Protein AF-A0AAD7RAA6-F1 (afdb_monomer)

InterPro domains:
  IPR007111 NACHT nucleoside triphosphatase [PF05729] (76-201)
  IPR007111 NACHT nucleoside triphosphatase [PS50837] (75-201)
  IPR027417 P-loop containing nucleoside triphosphate hydrolase [G3DSA:3.40.50.300] (1-201)
  IPR029495 NACHT-associated domain [PF14484] (2-64)
  IPR029495 NACHT-associated domain [SM01288] (1-65)
  IPR051261 NOD-like receptor [PTHR24106] (2-198)

Foldseek 3Di:
DLQFDFDDDDPPGDGDGLVVPDDWDFDFDDDPDDDDDVPPVVVVVVVVVVPDDPTDTDTLLCQQPDDVPDPDGAQEAEDDDDPPSCLVSSVSVNVVCCVVVNGPVLFPEEQEDELVVLVVDPFFWAFLVRVSCVRPVVCVVCPPPPLLVGQYEYEYEPPVSHPQPLPLPPQDQDQDRHDIDRPSNVVSNVSVCRPNHFPDPDPDPVPPDPGRGYGYYYRD

Solvent-accessible surface area (backbone atoms only — not comparable to full-atom values): 13735 Å² total; per-residue (Å²): 132,74,57,57,52,83,69,68,98,55,102,78,57,72,75,46,50,46,85,82,72,64,72,86,69,90,37,64,89,74,79,91,84,77,84,84,64,96,86,63,48,77,68,51,53,63,60,52,60,79,73,56,74,81,84,61,80,42,53,79,81,45,73,54,54,55,55,96,94,48,95,52,86,53,46,70,43,75,51,76,66,66,89,87,76,44,69,70,58,50,52,48,48,47,52,44,33,37,78,69,71,73,35,66,78,83,48,76,45,79,46,74,47,45,23,72,60,57,62,69,57,65,99,58,67,35,18,58,63,56,49,45,38,72,78,38,62,88,48,75,72,54,80,82,50,66,70,72,81,39,25,35,34,41,35,37,36,42,57,81,60,48,78,63,83,58,51,71,85,79,47,68,91,44,59,55,45,77,52,69,35,46,64,48,42,50,53,38,20,50,75,71,40,43,33,58,56,69,76,66,95,79,60,56,80,95,64,61,63,77,87,48,48,60,30,36,35,41,36,65

Organism: NCBI:txid143900

Nearest PDB structures (foldseek):
  8swf-assembly1_F  TM=8.193E-01  e=1.736E-09  Homo sapiens
  9gu4-assembly1_A  TM=7.932E-01  e=4.711E-09  Homo sapiens
  8ej4-assembly1_C  TM=7.419E-01  e=3.037E-08  Homo sapiens
  5irm-assembly1_C  TM=7.210E-01  e=1.278E-08  Oryctolagus cuniculus
  7wge-assembly1_A  TM=7.786E-01  e=1.646E-06  Homo sapiens

Structure (mmCIF, N/CA/C/O backbone):
data_AF-A0AAD7RAA6-F1
#
_entry.id   AF-A0AAD7RAA6-F1
#
loop_
_atom_site.group_PDB
_atom_site.id
_atom_site.type_symbol
_atom_site.label_atom_id
_atom_site.label_alt_id
_atom_site.label_comp_id
_atom_site.label_asym_id
_atom_site.label_entity_id
_atom_site.label_seq_id
_atom_site.pdbx_PDB_ins_code
_atom_site.Cartn_x
_atom_site.Cartn_y
_atom_site.Cartn_z
_atom_site.occupancy
_atom_site.B_iso_or_equiv
_atom_site.auth_seq_id
_atom_site.auth_comp_id
_atom_site.auth_asym_id
_atom_site.auth_atom_id
_atom_site.pdbx_PDB_model_num
ATOM 1 N N . MET A 1 1 ? -3.671 -16.490 4.246 1.00 46.72 1 MET A N 1
ATOM 2 C CA . MET A 1 1 ? -4.273 -15.149 4.414 1.00 46.72 1 MET A CA 1
ATOM 3 C C . MET A 1 1 ? -4.493 -14.917 5.910 1.00 46.72 1 MET A C 1
ATOM 5 O O . MET A 1 1 ? -5.460 -15.434 6.446 1.00 46.72 1 MET A O 1
ATOM 9 N N . PHE A 1 2 ? -3.497 -14.314 6.573 1.00 51.12 2 PHE A N 1
ATOM 10 C CA . PHE A 1 2 ? -3.399 -13.710 7.928 1.00 51.12 2 PHE A CA 1
ATOM 11 C C . PHE A 1 2 ? -4.277 -14.157 9.128 1.00 51.12 2 PHE A C 1
ATOM 13 O O . PHE A 1 2 ? -4.339 -13.433 10.117 1.00 51.12 2 PHE A O 1
ATOM 20 N N . LYS A 1 3 ? -4.953 -15.312 9.109 1.00 43.47 3 LYS A N 1
ATOM 21 C CA . LYS A 1 3 ? -5.788 -15.758 10.243 1.00 43.47 3 LYS A CA 1
ATOM 22 C C . LYS A 1 3 ? -4.977 -16.119 11.492 1.00 43.47 3 LYS A C 1
ATOM 24 O O . LYS A 1 3 ? -5.471 -15.903 12.599 1.00 43.47 3 LYS A O 1
ATOM 29 N N . ASP A 1 4 ? -3.745 -16.583 11.302 1.00 45.47 4 ASP A N 1
ATOM 30 C CA . ASP A 1 4 ? -2.920 -17.163 12.357 1.00 45.47 4 ASP A CA 1
ATOM 31 C C . ASP A 1 4 ? -1.525 -16.526 12.400 1.00 45.47 4 ASP A C 1
ATOM 33 O O . ASP A 1 4 ? -0.906 -16.305 11.355 1.00 45.47 4 ASP A O 1
ATOM 37 N N . ILE A 1 5 ? -1.025 -16.264 13.612 1.00 44.72 5 ILE A N 1
ATOM 38 C CA . ILE A 1 5 ? 0.384 -15.943 13.876 1.00 44.72 5 ILE A CA 1
ATOM 39 C C . ILE A 1 5 ? 1.058 -17.205 14.421 1.00 44.72 5 ILE A C 1
ATOM 41 O O . ILE A 1 5 ? 0.539 -17.839 15.339 1.00 44.72 5 ILE A O 1
ATOM 45 N N . PHE A 1 6 ? 2.220 -17.557 13.865 1.00 41.44 6 PHE A N 1
ATOM 46 C CA . PHE A 1 6 ? 3.053 -18.643 14.378 1.00 41.44 6 PHE A CA 1
ATOM 47 C C . PHE A 1 6 ? 4.118 -18.082 15.318 1.00 41.44 6 PHE A C 1
ATOM 49 O O . PHE A 1 6 ? 5.014 -17.354 14.895 1.00 41.44 6 PHE A O 1
ATOM 56 N N . GLU A 1 7 ? 4.027 -18.445 16.592 1.00 33.03 7 GLU A N 1
ATOM 57 C CA . GLU A 1 7 ? 5.058 -18.157 17.583 1.00 33.03 7 GLU A CA 1
ATOM 58 C C . GLU A 1 7 ? 6.050 -19.333 17.645 1.00 33.03 7 GLU A C 1
ATOM 60 O O . GLU A 1 7 ? 5.689 -20.444 18.034 1.00 33.03 7 GLU A O 1
ATOM 65 N N . GLY A 1 8 ? 7.305 -19.094 17.246 1.00 32.44 8 GLY A N 1
ATOM 66 C CA . GLY A 1 8 ? 8.432 -20.009 17.470 1.00 32.44 8 GLY A CA 1
ATOM 67 C C . GLY A 1 8 ? 8.731 -21.025 16.356 1.00 32.44 8 GLY A C 1
ATOM 68 O O . GLY A 1 8 ? 7.862 -21.708 15.818 1.00 32.44 8 GLY A O 1
ATOM 69 N N . ALA A 1 9 ? 10.022 -21.166 16.039 1.00 39.50 9 ALA A N 1
ATOM 70 C CA . ALA A 1 9 ? 10.556 -22.127 15.079 1.00 39.50 9 ALA A CA 1
ATOM 71 C C . ALA A 1 9 ? 10.672 -23.543 15.675 1.00 39.50 9 ALA A C 1
ATOM 73 O O . ALA A 1 9 ? 11.772 -24.066 15.798 1.00 39.50 9 ALA A O 1
ATOM 74 N N . VAL A 1 10 ? 9.563 -24.191 16.043 1.00 37.84 10 VAL A N 1
ATOM 75 C CA . VAL A 1 10 ? 9.539 -25.647 16.277 1.00 37.84 10 VAL A CA 1
ATOM 76 C C . VAL A 1 10 ? 8.183 -26.202 15.851 1.00 37.84 10 VAL A C 1
ATOM 78 O O . VAL A 1 10 ? 7.136 -25.631 16.136 1.00 37.84 10 VAL A O 1
ATOM 81 N N . LYS A 1 11 ? 8.226 -27.330 15.140 1.00 43.75 11 LYS A N 1
ATOM 82 C CA . LYS A 1 11 ? 7.109 -28.110 14.592 1.00 43.75 11 LYS A CA 1
ATOM 83 C C . LYS A 1 11 ? 6.085 -28.529 15.671 1.00 43.75 11 LYS A C 1
ATOM 85 O O . LYS A 1 11 ? 6.100 -29.680 16.078 1.00 43.75 11 LYS A O 1
ATOM 90 N N . SER A 1 12 ? 5.249 -27.606 16.158 1.00 43.31 12 SER A N 1
ATOM 91 C CA . SER A 1 12 ? 3.956 -27.813 16.850 1.00 43.31 12 SER A CA 1
ATOM 92 C C . SER A 1 12 ? 3.467 -26.484 17.472 1.00 43.31 12 SER A C 1
ATOM 94 O O . SER A 1 12 ? 3.290 -26.380 18.685 1.00 43.31 12 SER A O 1
ATOM 96 N N . GLY A 1 13 ? 3.289 -25.436 16.663 1.00 40.41 13 GLY A N 1
ATOM 97 C CA . GLY A 1 13 ? 2.787 -24.136 17.129 1.00 40.41 13 GLY A CA 1
ATOM 98 C C . GLY A 1 13 ? 1.257 -24.095 17.180 1.00 40.41 13 GLY A C 1
ATOM 99 O O . GLY A 1 13 ? 0.595 -24.387 16.187 1.00 40.41 13 GLY A O 1
ATOM 100 N N . LYS A 1 14 ? 0.684 -23.733 18.331 1.00 40.09 14 LYS A N 1
ATOM 101 C CA . LYS A 1 14 ? -0.751 -23.455 18.501 1.00 40.09 14 LYS A CA 1
ATOM 102 C C . LYS A 1 14 ? -1.118 -22.232 17.644 1.00 40.09 14 LYS A C 1
ATOM 104 O O . LYS A 1 14 ? -0.630 -21.147 17.935 1.00 40.09 14 LYS A O 1
ATOM 109 N N . CYS A 1 15 ? -1.961 -22.383 16.615 1.00 49.12 15 CYS A N 1
ATOM 110 C CA . CYS A 1 15 ? -2.530 -21.230 15.903 1.00 49.12 15 CYS A CA 1
ATOM 111 C C . CYS A 1 15 ? -3.375 -20.413 16.882 1.00 49.12 15 CYS A C 1
ATOM 113 O O . CYS A 1 15 ? -4.421 -20.876 17.345 1.00 49.12 15 CYS A O 1
ATOM 115 N N . ILE A 1 16 ? -2.915 -19.212 17.216 1.00 59.06 16 ILE A N 1
ATOM 116 C CA . ILE A 1 16 ? -3.696 -18.246 17.980 1.00 59.06 16 ILE A CA 1
ATOM 117 C C . ILE A 1 16 ? -4.256 -17.236 16.983 1.00 59.06 16 ILE A C 1
ATOM 119 O O . ILE A 1 16 ? -3.515 -16.635 16.204 1.00 59.06 16 ILE A O 1
ATOM 123 N N . ALA A 1 17 ? -5.578 -17.064 16.999 1.00 72.06 17 ALA A N 1
ATOM 124 C CA . ALA A 1 17 ? -6.247 -16.132 16.106 1.00 72.06 17 ALA A CA 1
ATOM 125 C C . ALA A 1 17 ? -5.773 -14.705 16.407 1.00 72.06 17 ALA A C 1
ATOM 127 O O . ALA A 1 17 ? -5.863 -14.264 17.555 1.00 72.06 17 ALA A O 1
ATOM 128 N N . LEU A 1 18 ? -5.355 -13.953 15.385 1.00 73.06 18 LEU A N 1
ATOM 129 C CA . LEU A 1 18 ? -4.864 -12.573 15.541 1.00 73.06 18 LEU A CA 1
ATOM 130 C C . LEU A 1 18 ? -5.833 -11.696 16.357 1.00 73.06 18 LEU A C 1
ATOM 132 O O . LEU A 1 18 ? -5.421 -10.944 17.233 1.00 73.06 18 LEU A O 1
ATOM 136 N N . ASN A 1 19 ? -7.141 -11.859 16.140 1.00 70.62 19 ASN A N 1
ATOM 137 C CA . ASN A 1 19 ? -8.182 -11.129 16.874 1.00 70.62 19 ASN A CA 1
ATOM 138 C C . ASN A 1 19 ? -8.188 -11.378 18.391 1.00 70.62 19 ASN A C 1
ATOM 140 O O . ASN A 1 19 ? -8.735 -10.560 19.119 1.00 70.62 19 ASN A O 1
ATOM 144 N N . SER A 1 20 ? -7.637 -12.499 18.860 1.00 65.31 20 SER A N 1
ATOM 145 C CA . SER A 1 20 ? -7.602 -12.849 20.286 1.00 65.31 20 SER A CA 1
ATOM 146 C C . SER A 1 20 ? -6.394 -12.278 21.033 1.00 65.31 20 SER A C 1
ATOM 148 O O . SER A 1 20 ? -6.413 -12.252 22.258 1.00 65.31 20 SER A O 1
ATOM 150 N N . ILE A 1 21 ? -5.373 -11.808 20.308 1.00 75.81 21 ILE A N 1
ATOM 151 C CA . ILE A 1 21 ? -4.116 -11.285 20.875 1.00 75.81 21 ILE A CA 1
ATOM 152 C C . ILE A 1 21 ? -3.797 -9.855 20.433 1.00 75.81 21 ILE A C 1
ATOM 154 O O . ILE A 1 21 ? -2.849 -9.257 20.933 1.00 75.81 21 ILE A O 1
ATOM 158 N N . TYR A 1 22 ? -4.561 -9.300 19.490 1.00 74.75 22 TYR A N 1
ATOM 159 C CA . TYR A 1 22 ? -4.348 -7.945 19.007 1.00 74.75 22 TYR A CA 1
ATOM 160 C C . TYR A 1 22 ? -4.729 -6.913 20.070 1.00 74.75 22 TYR A C 1
ATOM 162 O O . TYR A 1 22 ? -5.901 -6.782 20.430 1.00 74.75 22 TYR A O 1
ATOM 170 N N . THR A 1 23 ? -3.742 -6.131 20.496 1.00 72.25 23 THR A N 1
ATOM 171 C CA . THR A 1 23 ? -3.946 -4.913 21.282 1.00 72.25 23 THR A CA 1
ATOM 172 C C . THR A 1 23 ? -3.967 -3.718 20.338 1.00 72.25 23 THR A C 1
ATOM 174 O O . THR A 1 23 ? -3.096 -3.583 19.479 1.00 72.25 23 THR A O 1
ATOM 177 N N . GLU A 1 24 ? -4.967 -2.851 20.483 1.00 75.06 24 GLU A N 1
ATOM 178 C CA . GLU A 1 24 ? -5.084 -1.650 19.658 1.00 75.06 24 GLU A CA 1
ATOM 179 C C . GLU A 1 24 ? -3.910 -0.698 19.921 1.00 75.06 24 GLU A C 1
ATOM 181 O O . GLU A 1 24 ? -3.648 -0.317 21.063 1.00 75.06 24 GLU A O 1
ATOM 186 N N . LEU A 1 25 ? -3.189 -0.329 18.857 1.00 76.44 25 LEU A N 1
ATOM 187 C CA . LEU A 1 25 ? -2.138 0.678 18.942 1.00 76.44 25 LEU A CA 1
ATOM 188 C C . LEU A 1 25 ? -2.744 2.076 19.049 1.00 76.44 25 LEU A C 1
ATOM 190 O O . LEU A 1 25 ? -3.701 2.409 18.349 1.00 76.44 25 LEU A O 1
ATOM 194 N N . TYR A 1 26 ? -2.130 2.908 19.885 1.00 75.38 26 TYR A N 1
ATOM 195 C CA . TYR A 1 26 ? -2.439 4.328 19.963 1.00 75.38 26 TYR A CA 1
ATOM 196 C C . TYR A 1 26 ? -1.765 5.056 18.795 1.00 75.38 26 TYR A C 1
ATOM 198 O O . TYR A 1 26 ? -0.558 5.297 18.821 1.00 75.38 26 TYR A O 1
ATOM 206 N N . ILE A 1 27 ? -2.534 5.355 17.749 1.00 80.00 27 ILE A N 1
ATOM 207 C CA . ILE A 1 27 ? -2.057 6.067 16.558 1.00 80.00 27 ILE A CA 1
ATOM 208 C C . ILE A 1 27 ? -2.477 7.531 16.679 1.00 80.00 27 ILE A C 1
ATOM 210 O O . ILE A 1 27 ? -3.606 7.824 17.066 1.00 80.00 27 ILE A O 1
ATOM 214 N N . ILE A 1 28 ? -1.577 8.444 16.333 1.00 80.25 28 ILE A N 1
ATOM 215 C CA . ILE A 1 28 ? -1.831 9.887 16.286 1.00 80.25 28 ILE A CA 1
ATOM 216 C C . ILE A 1 28 ? -1.383 10.438 14.934 1.00 80.25 28 ILE A C 1
ATOM 218 O O . ILE A 1 28 ? -0.533 9.843 14.269 1.00 80.25 28 ILE A O 1
ATOM 222 N N . GLU A 1 29 ? -1.953 11.569 14.527 1.00 78.94 29 GLU A N 1
ATOM 223 C CA . GLU A 1 29 ? -1.448 12.330 13.383 1.00 78.94 29 GLU A CA 1
ATOM 224 C C . GLU A 1 29 ? -0.060 12.896 13.720 1.00 78.94 29 GLU A C 1
ATOM 226 O O . GLU A 1 29 ? 0.159 13.421 14.813 1.00 78.94 29 GLU A O 1
ATOM 231 N N . GLY A 1 30 ? 0.891 12.752 12.797 1.00 68.81 30 GLY A N 1
ATOM 232 C CA . GLY A 1 30 ? 2.220 13.351 12.910 1.00 68.81 30 GLY A CA 1
ATOM 233 C C . GLY A 1 30 ? 2.355 14.547 11.975 1.00 68.81 30 GLY A C 1
ATOM 234 O O . GLY A 1 30 ? 1.867 14.495 10.846 1.00 68.81 30 GLY A O 1
ATOM 235 N N . ASP A 1 31 ? 3.050 15.597 12.415 1.00 58.84 31 ASP A N 1
ATOM 236 C CA . ASP A 1 31 ? 3.415 16.710 11.536 1.00 58.84 31 ASP A CA 1
ATOM 237 C C . ASP A 1 31 ? 4.427 16.253 10.473 1.00 58.84 31 ASP A C 1
ATOM 239 O O . ASP A 1 31 ? 5.366 15.501 10.749 1.00 58.84 31 ASP A O 1
ATOM 243 N N . CYS A 1 32 ? 4.234 16.716 9.234 1.00 51.06 32 CYS A N 1
ATOM 244 C CA . CYS A 1 32 ? 5.126 16.416 8.108 1.00 51.06 32 CYS A CA 1
ATOM 245 C C . CYS A 1 32 ? 6.491 17.132 8.197 1.00 51.06 32 CYS A C 1
ATOM 247 O O . CYS A 1 32 ? 7.364 16.870 7.367 1.00 51.06 32 CYS A O 1
ATOM 249 N N . GLU A 1 33 ? 6.691 18.018 9.175 1.00 42.66 33 GLU A N 1
ATOM 250 C CA . GLU A 1 33 ? 7.926 18.779 9.369 1.00 42.66 33 GLU A CA 1
ATOM 251 C C . GLU A 1 33 ? 8.805 18.138 10.449 1.00 42.66 33 GLU A C 1
ATOM 253 O O . GLU A 1 33 ? 8.625 18.361 11.638 1.00 42.66 33 GLU A O 1
ATOM 258 N N . GLU A 1 34 ? 9.729 17.283 10.015 1.00 38.59 34 GLU A N 1
ATOM 259 C CA . GLU A 1 34 ? 11.173 17.399 10.275 1.00 38.59 34 GLU A CA 1
ATOM 260 C C . GLU A 1 34 ? 11.872 16.064 9.998 1.00 38.59 34 GLU A C 1
ATOM 262 O O . GLU A 1 34 ? 11.487 14.971 10.427 1.00 38.59 34 GLU A O 1
ATOM 267 N N . VAL A 1 35 ? 12.907 16.179 9.175 1.00 41.09 35 VAL A N 1
ATOM 268 C CA . VAL A 1 35 ? 13.759 15.099 8.708 1.00 41.09 35 VAL A CA 1
ATOM 269 C C . VAL A 1 35 ? 14.843 14.874 9.758 1.00 41.09 35 VAL A C 1
ATOM 271 O O . VAL A 1 35 ? 15.646 15.763 10.000 1.00 41.09 35 VAL A O 1
ATOM 274 N N . ASN A 1 36 ? 14.886 13.650 10.283 1.00 46.25 36 ASN A N 1
ATOM 275 C CA . ASN A 1 36 ? 16.077 12.959 10.780 1.00 46.25 36 ASN A CA 1
ATOM 276 C C . ASN A 1 36 ? 16.851 13.610 11.947 1.00 46.25 36 ASN A C 1
ATOM 278 O O . ASN A 1 36 ? 17.703 14.461 11.730 1.00 46.25 36 ASN A O 1
ATOM 282 N N . ASN A 1 37 ? 16.644 13.096 13.164 1.00 45.09 37 ASN A N 1
ATOM 283 C CA . ASN A 1 37 ? 17.674 13.058 14.214 1.00 45.09 37 ASN A CA 1
ATOM 284 C C . ASN A 1 37 ? 17.330 11.970 15.246 1.00 45.09 37 ASN A C 1
ATOM 286 O O . ASN A 1 37 ? 16.990 12.245 16.389 1.00 45.09 37 ASN A O 1
ATOM 290 N N . GLU A 1 38 ? 17.402 10.699 14.851 1.00 52.00 38 GLU A N 1
ATOM 291 C CA . GLU A 1 38 ? 16.956 9.548 15.659 1.00 52.00 38 GLU A CA 1
ATOM 292 C C . GLU A 1 38 ? 17.756 9.280 16.956 1.00 52.00 38 GLU A C 1
ATOM 294 O O . GLU A 1 38 ? 17.547 8.252 17.594 1.00 52.00 38 GLU A O 1
ATOM 299 N N . HIS A 1 39 ? 18.666 10.163 17.383 1.00 48.19 39 HIS A N 1
ATOM 300 C CA . HIS A 1 39 ? 19.473 9.960 18.597 1.00 48.19 39 HIS A CA 1
ATOM 301 C C . HIS A 1 39 ? 19.319 11.013 19.706 1.00 48.19 39 HIS A C 1
ATOM 303 O O . HIS A 1 39 ? 19.943 10.869 20.752 1.00 48.19 39 HIS A O 1
ATOM 309 N N . GLU A 1 40 ? 18.424 11.998 19.570 1.00 47.00 40 GLU A N 1
ATOM 310 C CA . GLU A 1 40 ? 18.197 13.012 20.628 1.00 47.00 40 GLU A CA 1
ATOM 311 C C . GLU A 1 40 ? 16.707 13.261 20.960 1.00 47.00 40 GLU A C 1
ATOM 313 O O . GLU A 1 40 ? 16.350 14.152 21.731 1.00 47.00 40 GLU A O 1
ATOM 318 N N . VAL A 1 41 ? 15.801 12.450 20.409 1.00 52.41 41 VAL A N 1
ATOM 319 C CA . VAL A 1 41 ? 14.369 12.796 20.306 1.00 52.41 41 VAL A CA 1
ATOM 320 C C . VAL A 1 41 ? 13.572 12.584 21.596 1.00 52.41 41 VAL A C 1
ATOM 322 O O . VAL A 1 41 ? 12.581 13.278 21.817 1.00 52.41 41 VAL A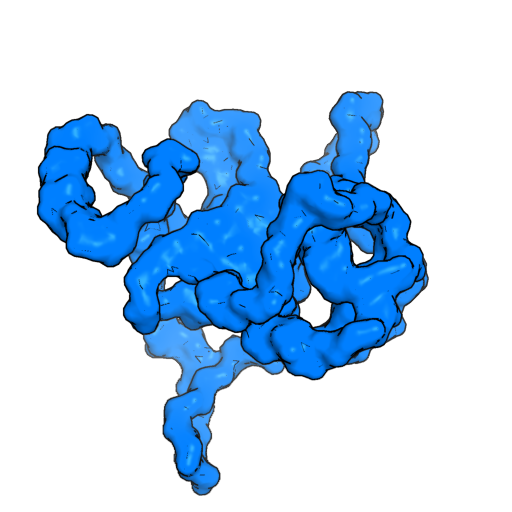 O 1
ATOM 325 N N . TRP A 1 42 ? 14.015 11.722 22.516 1.00 48.38 42 TRP A N 1
ATOM 326 C CA . TRP A 1 42 ? 13.229 11.442 23.729 1.00 48.38 42 TRP A CA 1
ATOM 327 C C . TRP A 1 42 ? 13.082 12.666 24.656 1.00 48.38 42 TRP A C 1
ATOM 329 O O . TRP A 1 42 ? 12.060 12.831 25.329 1.00 48.38 42 TRP A O 1
ATOM 339 N N . GLN A 1 43 ? 14.069 13.570 24.667 1.00 43.75 43 GLN A N 1
ATOM 340 C CA . GLN A 1 43 ? 14.014 14.786 25.489 1.00 43.75 43 GLN A CA 1
ATOM 341 C C . GLN A 1 43 ? 13.245 15.928 24.804 1.00 43.75 43 GLN A C 1
ATOM 343 O O . GLN A 1 43 ? 12.546 16.683 25.483 1.00 43.75 43 GLN A O 1
ATOM 348 N N . ILE A 1 44 ? 13.291 16.012 23.470 1.00 50.62 44 ILE A N 1
ATOM 349 C CA . ILE A 1 44 ? 12.592 17.052 22.695 1.00 50.62 44 ILE A CA 1
ATOM 350 C C . ILE A 1 44 ? 11.097 16.723 22.543 1.00 50.62 44 ILE A C 1
ATOM 352 O O . ILE A 1 44 ? 10.255 17.606 22.724 1.00 50.62 44 ILE A O 1
ATOM 356 N N . GLU A 1 45 ? 10.730 15.456 22.316 1.00 51.09 45 GLU A N 1
ATOM 357 C CA . GLU A 1 45 ? 9.323 15.035 22.241 1.00 51.09 45 GLU A CA 1
ATOM 358 C C . GLU A 1 45 ? 8.571 15.323 23.541 1.00 51.09 45 GLU A C 1
ATOM 360 O O . GLU A 1 45 ? 7.429 15.780 23.513 1.00 51.09 45 GLU A O 1
ATOM 365 N N . THR A 1 46 ? 9.213 15.118 24.693 1.00 47.16 46 THR A N 1
ATOM 366 C CA . THR A 1 46 ? 8.582 15.348 26.000 1.00 47.16 46 THR A CA 1
ATOM 367 C C . THR A 1 46 ? 8.352 16.841 26.276 1.00 47.16 46 THR A C 1
ATOM 369 O O . THR A 1 46 ? 7.351 17.207 26.894 1.00 47.16 46 THR A O 1
ATOM 372 N N . ALA A 1 47 ? 9.231 17.719 25.777 1.00 41.09 47 ALA A N 1
ATOM 373 C CA . ALA A 1 47 ? 9.067 19.171 25.875 1.00 41.09 47 ALA A CA 1
ATOM 374 C C . ALA A 1 47 ? 8.020 19.716 24.880 1.00 41.09 47 ALA A C 1
ATOM 376 O O . ALA A 1 47 ? 7.209 20.562 25.259 1.00 41.09 47 ALA A O 1
ATOM 377 N N . SER A 1 48 ? 7.968 19.183 23.650 1.00 47.53 48 SER A N 1
ATOM 378 C CA . SER A 1 48 ? 6.979 19.552 22.619 1.00 47.53 48 SER A CA 1
ATOM 379 C C . SER A 1 48 ? 5.547 19.136 22.989 1.00 47.53 48 SER A C 1
ATOM 381 O O . SER A 1 48 ? 4.598 19.871 22.711 1.00 47.53 48 SER A O 1
ATOM 383 N N . ARG A 1 49 ? 5.369 18.016 23.712 1.00 49.62 49 ARG A N 1
ATOM 384 C CA . ARG A 1 49 ? 4.057 17.539 24.208 1.00 49.62 49 ARG A CA 1
ATOM 385 C C . ARG A 1 49 ? 3.287 18.574 25.035 1.00 49.62 49 ARG A C 1
ATOM 387 O O . ARG A 1 49 ? 2.063 18.537 25.050 1.00 49.62 49 ARG A O 1
ATOM 394 N N . LYS A 1 50 ? 3.968 19.514 25.705 1.00 43.31 50 LYS A N 1
ATOM 395 C CA . LYS A 1 50 ? 3.309 20.553 26.521 1.00 43.31 50 LYS A CA 1
AT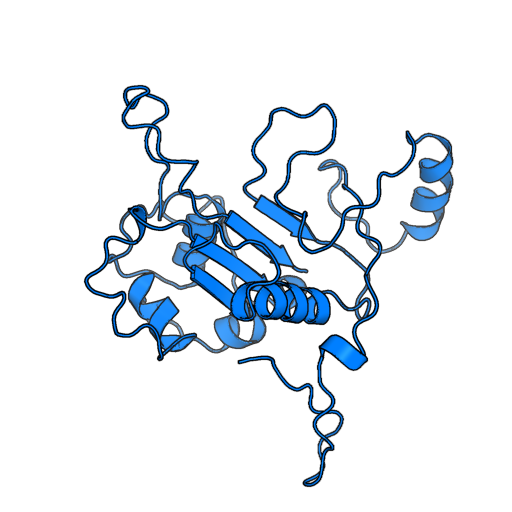OM 396 C C . LYS A 1 50 ? 2.634 21.664 25.706 1.00 43.31 50 LYS A C 1
ATOM 398 O O . LYS A 1 50 ? 1.852 22.412 26.284 1.00 43.31 50 LYS A O 1
ATOM 403 N N . GLN A 1 51 ? 2.918 21.788 24.407 1.00 43.56 51 GLN A N 1
ATOM 404 C CA . GLN A 1 51 ? 2.372 22.849 23.545 1.00 43.56 51 GLN A CA 1
ATOM 405 C C . GLN A 1 51 ? 1.343 22.359 22.514 1.00 43.56 51 GLN A C 1
ATOM 407 O O . GLN A 1 51 ? 0.749 23.182 21.818 1.00 43.56 51 GLN A O 1
ATOM 412 N N . ARG A 1 52 ? 1.102 21.047 22.401 1.00 53.50 52 ARG A N 1
ATOM 413 C CA . ARG A 1 52 ? 0.220 20.495 21.365 1.00 53.50 52 ARG A CA 1
ATOM 414 C C . ARG A 1 52 ? -1.251 20.555 21.782 1.00 53.50 52 ARG A C 1
ATOM 416 O O . ARG A 1 52 ? -1.608 20.264 22.923 1.00 53.50 52 ARG A O 1
ATOM 423 N N . LYS A 1 53 ? -2.113 20.940 20.831 1.00 55.94 53 LYS A N 1
ATOM 424 C CA . LYS A 1 53 ? -3.562 20.678 20.894 1.00 55.94 53 LYS A CA 1
ATOM 425 C C . LYS A 1 53 ? -3.759 19.193 21.212 1.00 55.94 53 LYS A C 1
ATOM 427 O O . LYS A 1 53 ? -2.977 18.386 20.733 1.00 55.94 53 LYS A O 1
ATOM 432 N N . GLN A 1 54 ? -4.770 18.865 22.019 1.00 58.47 54 GLN A N 1
ATOM 433 C CA . GLN A 1 54 ? -5.078 17.494 22.448 1.00 58.47 54 GLN A CA 1
ATOM 434 C C . GLN A 1 54 ? -4.866 16.481 21.312 1.00 58.47 54 GLN A C 1
ATOM 436 O O . GLN A 1 54 ? -5.560 16.547 20.295 1.00 58.47 54 GLN A O 1
ATOM 441 N N . ASP A 1 55 ? -3.908 15.569 21.493 1.00 67.94 55 ASP A N 1
ATOM 442 C CA . ASP A 1 55 ? -3.656 14.484 20.547 1.00 67.94 55 ASP A CA 1
ATOM 443 C C . ASP A 1 55 ? -4.967 13.714 20.339 1.00 67.94 55 ASP A C 1
ATOM 445 O O . ASP A 1 55 ? -5.540 13.186 21.294 1.00 67.94 55 ASP A O 1
ATOM 449 N N . THR A 1 56 ? -5.474 13.683 19.105 1.00 70.62 56 THR A N 1
ATOM 450 C CA . THR A 1 56 ? -6.703 12.948 18.785 1.00 70.62 56 THR A CA 1
ATOM 451 C C . THR A 1 56 ? -6.326 11.518 18.401 1.00 70.62 56 THR A C 1
ATOM 453 O O . THR A 1 56 ? -5.653 11.333 17.385 1.00 70.62 56 THR A O 1
ATOM 456 N N . PRO A 1 57 ? -6.734 10.499 19.179 1.00 80.50 57 PRO A N 1
ATOM 457 C CA . PRO A 1 57 ? -6.419 9.114 18.861 1.00 80.50 57 PRO A CA 1
ATOM 458 C C . PRO A 1 57 ? -7.104 8.687 17.560 1.00 80.50 57 PRO A C 1
ATOM 460 O O . PRO A 1 57 ? -8.306 8.892 17.376 1.00 80.50 57 PRO A O 1
ATOM 463 N N . ILE A 1 58 ? -6.351 8.034 16.681 1.00 83.50 58 ILE A N 1
ATOM 464 C CA . ILE A 1 58 ? -6.820 7.483 15.412 1.00 83.50 58 ILE A CA 1
ATOM 465 C C . ILE A 1 58 ? -6.907 5.965 15.554 1.00 83.50 58 ILE A C 1
ATOM 467 O O . ILE A 1 58 ? -5.952 5.299 15.947 1.00 83.50 58 ILE A O 1
ATOM 471 N N . LYS A 1 59 ? -8.059 5.389 15.207 1.00 85.25 59 LYS A N 1
ATOM 472 C CA . LYS A 1 59 ? -8.189 3.929 15.117 1.00 85.25 59 LYS A CA 1
ATOM 473 C C . LYS A 1 59 ? -7.473 3.421 13.872 1.00 85.25 59 LYS A C 1
ATOM 475 O O . LYS A 1 59 ? -7.582 4.037 12.817 1.00 85.25 59 LYS A O 1
ATOM 480 N N . CYS A 1 60 ? -6.844 2.249 13.951 1.00 84.00 60 CYS A N 1
ATOM 481 C CA . CYS A 1 60 ? -6.124 1.648 12.817 1.00 84.00 60 CYS A CA 1
ATOM 482 C C . CYS A 1 60 ? -6.992 1.522 11.549 1.00 84.00 60 CYS A C 1
ATOM 484 O O . CYS A 1 60 ? -6.539 1.824 10.450 1.00 84.00 60 CYS A O 1
ATOM 486 N N . ASN A 1 61 ? -8.274 1.182 11.695 1.00 86.56 61 ASN A N 1
ATOM 487 C CA . ASN A 1 61 ? -9.195 1.081 10.560 1.00 86.56 61 ASN A CA 1
ATOM 488 C C . ASN A 1 61 ? -9.631 2.438 9.979 1.00 86.56 61 ASN A C 1
ATOM 490 O O . ASN A 1 61 ? -10.223 2.463 8.909 1.00 86.56 61 ASN A O 1
ATOM 494 N N . ASN A 1 62 ? -9.322 3.549 10.651 1.00 86.56 62 ASN A N 1
ATOM 495 C CA . ASN A 1 62 ? -9.735 4.901 10.276 1.00 86.56 62 ASN A CA 1
ATOM 496 C C . ASN A 1 62 ? -8.572 5.751 9.738 1.00 86.56 62 ASN A C 1
ATOM 498 O O . ASN A 1 62 ? -8.743 6.952 9.568 1.00 86.56 62 ASN A O 1
ATOM 502 N N . ILE A 1 63 ? -7.400 5.167 9.467 1.00 83.50 63 ILE A N 1
ATOM 503 C CA . ILE A 1 63 ? -6.191 5.907 9.051 1.00 83.50 63 ILE A CA 1
ATOM 504 C C . ILE A 1 63 ? -6.350 6.703 7.744 1.00 83.50 63 ILE A C 1
ATOM 506 O O . ILE A 1 63 ? -5.572 7.615 7.489 1.00 83.50 63 ILE A O 1
ATOM 510 N N . PHE A 1 64 ? -7.346 6.371 6.920 1.00 80.06 64 PHE A N 1
ATOM 511 C CA . PHE A 1 64 ? -7.668 7.097 5.688 1.00 80.06 64 PHE A CA 1
ATOM 512 C C . PHE A 1 64 ? -8.861 8.049 5.829 1.00 80.06 64 PHE A C 1
ATOM 514 O O . PHE A 1 64 ? -9.193 8.762 4.880 1.00 80.06 64 PHE A O 1
ATOM 521 N N . ASN A 1 65 ? -9.517 8.063 6.989 1.00 82.25 65 ASN A N 1
ATOM 522 C CA . ASN A 1 65 ? -10.659 8.931 7.216 1.00 82.25 65 ASN A CA 1
ATOM 523 C C . ASN A 1 65 ? -10.163 10.345 7.530 1.00 82.25 65 ASN A C 1
ATOM 525 O O . ASN A 1 65 ? -9.213 10.492 8.302 1.00 82.25 65 ASN A O 1
ATOM 529 N N . PRO A 1 66 ? -10.810 11.385 6.980 1.00 76.38 66 PRO A N 1
ATOM 530 C CA . PRO A 1 66 ? -10.491 12.754 7.349 1.00 76.38 66 PRO A CA 1
ATOM 531 C C . PRO A 1 66 ? -10.686 12.955 8.854 1.00 76.38 66 PRO A C 1
ATOM 533 O O . PRO A 1 66 ? -11.642 12.446 9.450 1.00 76.38 66 PRO A O 1
ATOM 536 N N . LEU A 1 67 ? -9.778 13.708 9.471 1.00 75.00 67 LEU A N 1
ATOM 537 C CA . LEU A 1 67 ? -9.916 14.090 10.871 1.00 75.00 67 LEU A CA 1
ATOM 538 C C . LEU A 1 67 ? -11.027 15.137 11.046 1.00 75.00 67 LEU A C 1
ATOM 540 O O . LEU A 1 67 ? -11.340 15.868 10.102 1.00 75.00 67 LEU A O 1
ATOM 544 N N . PRO A 1 68 ? -11.628 15.250 12.246 1.00 70.25 68 PRO A N 1
ATOM 545 C CA . PRO A 1 68 ? -12.662 16.246 12.507 1.00 70.25 68 PRO A CA 1
ATOM 546 C C . PRO A 1 68 ? -12.188 17.662 12.146 1.00 70.25 68 PRO A C 1
ATOM 548 O O . PRO A 1 68 ? -11.206 18.156 12.695 1.00 70.25 68 PRO A O 1
ATOM 551 N N . GLY A 1 69 ? -12.893 18.320 11.221 1.00 68.06 69 GLY A N 1
ATOM 552 C CA . GLY A 1 69 ? -12.550 19.665 10.742 1.00 68.06 69 GLY A CA 1
ATOM 553 C C . GLY A 1 69 ? -11.619 19.713 9.524 1.00 68.06 69 GLY A C 1
ATOM 554 O O . GLY A 1 69 ? -11.347 20.808 9.035 1.00 68.06 69 GLY A O 1
ATOM 555 N N . GLN A 1 70 ? -11.167 18.567 9.003 1.00 69.12 70 GLN A N 1
ATOM 556 C CA . GLN A 1 70 ? -10.502 18.468 7.703 1.00 69.12 70 GLN A CA 1
ATOM 557 C C . GLN A 1 70 ? -11.507 17.986 6.643 1.00 69.12 70 GLN A C 1
ATOM 559 O O . GLN A 1 70 ? -12.143 16.954 6.819 1.00 69.12 70 GLN A O 1
ATOM 564 N N . ASP A 1 71 ? -11.618 18.698 5.520 1.00 65.38 71 ASP A N 1
ATOM 565 C CA . ASP A 1 71 ? -12.382 18.253 4.334 1.00 65.38 71 ASP A CA 1
ATOM 566 C C . ASP A 1 71 ? -11.445 17.680 3.250 1.00 65.38 71 ASP A C 1
ATOM 568 O O . ASP A 1 71 ? -11.658 17.798 2.044 1.00 65.38 71 ASP A O 1
ATOM 572 N N . ILE A 1 72 ? -10.311 17.120 3.685 1.00 69.25 72 ILE A N 1
ATOM 573 C CA . ILE A 1 72 ? -9.249 16.638 2.800 1.00 69.25 72 ILE A CA 1
ATOM 574 C C . ILE A 1 72 ? -9.291 15.115 2.764 1.00 69.25 72 ILE A C 1
ATOM 576 O O . ILE A 1 72 ? -9.196 14.441 3.786 1.00 69.25 72 ILE A O 1
ATOM 580 N N . THR A 1 73 ? -9.376 14.549 1.562 1.00 71.94 73 THR A N 1
ATOM 581 C CA . THR A 1 73 ? -9.237 13.101 1.376 1.00 71.94 73 THR A CA 1
ATOM 582 C C . THR A 1 73 ? -7.789 12.665 1.610 1.00 71.94 73 THR A C 1
ATOM 584 O O . THR A 1 73 ? -6.903 13.006 0.819 1.00 71.94 73 THR A O 1
ATOM 587 N N . ILE A 1 74 ? -7.555 11.847 2.637 1.00 74.19 74 ILE A N 1
ATOM 588 C CA . ILE A 1 74 ? -6.252 11.228 2.904 1.00 74.19 74 ILE A CA 1
ATOM 589 C C . ILE A 1 74 ? -6.030 10.092 1.903 1.00 74.19 74 ILE A C 1
ATOM 591 O O . ILE A 1 74 ? -6.852 9.188 1.778 1.00 74.19 74 ILE A O 1
ATOM 595 N N . ARG A 1 75 ? -4.918 10.143 1.159 1.00 75.00 75 ARG A N 1
ATOM 596 C CA . ARG A 1 75 ? -4.574 9.124 0.142 1.00 75.00 75 ARG A CA 1
ATOM 597 C C . ARG A 1 75 ? -3.263 8.405 0.395 1.00 75.00 75 ARG A C 1
ATOM 599 O O . ARG A 1 75 ? -3.043 7.328 -0.152 1.00 75.00 75 ARG A O 1
ATOM 606 N N . LYS A 1 76 ? -2.389 9.016 1.191 1.00 81.44 76 LYS A N 1
ATOM 607 C CA . LYS A 1 76 ? -1.094 8.459 1.560 1.00 81.44 76 LYS A CA 1
ATOM 608 C C . LYS A 1 76 ? -0.934 8.569 3.060 1.00 81.44 76 LYS A C 1
ATOM 610 O O . LYS A 1 76 ? -1.160 9.643 3.608 1.00 81.44 76 LYS A O 1
ATOM 615 N N . VAL A 1 77 ? -0.543 7.474 3.688 1.00 83.44 77 VAL A N 1
ATOM 616 C CA . VAL A 1 77 ? -0.276 7.411 5.122 1.00 83.44 77 VAL A CA 1
ATOM 617 C C . VAL A 1 77 ? 1.127 6.853 5.304 1.00 83.44 77 VAL A C 1
ATOM 619 O O . VAL A 1 77 ? 1.486 5.861 4.675 1.00 83.44 77 VAL A O 1
ATOM 622 N N . LEU A 1 78 ? 1.924 7.495 6.152 1.00 83.38 78 LEU A N 1
ATOM 623 C CA . LEU A 1 78 ? 3.189 6.951 6.629 1.00 83.38 78 LEU A CA 1
ATOM 624 C C . LEU A 1 78 ? 3.061 6.761 8.134 1.00 83.38 78 LEU A C 1
ATOM 626 O O . LEU A 1 78 ? 2.996 7.742 8.872 1.00 8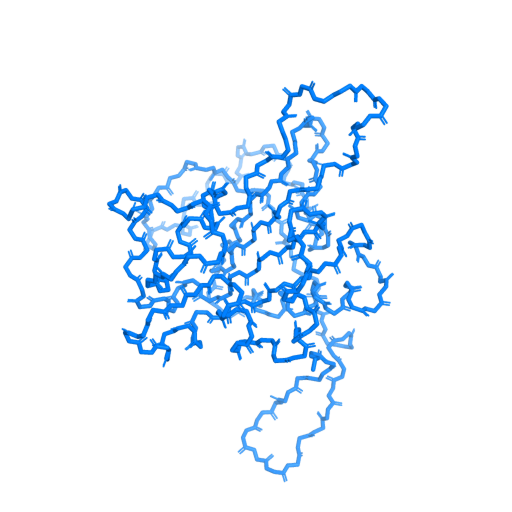3.38 78 LEU A O 1
ATOM 630 N N . THR A 1 79 ? 3.014 5.517 8.595 1.00 82.50 79 THR A N 1
ATOM 631 C CA . THR A 1 79 ? 3.062 5.249 10.033 1.00 82.50 79 THR A CA 1
ATOM 632 C C . THR A 1 79 ? 4.516 5.128 10.448 1.00 82.50 79 THR A C 1
ATOM 634 O O . THR A 1 79 ? 5.235 4.330 9.851 1.00 82.50 79 THR A O 1
ATOM 637 N N . LYS A 1 80 ? 4.917 5.887 11.469 1.00 78.88 80 LYS A N 1
ATOM 638 C CA . LYS A 1 80 ? 6.237 5.809 12.098 1.00 78.88 80 LYS A CA 1
ATOM 639 C C . LYS A 1 80 ? 6.090 5.333 13.537 1.00 78.88 80 LYS A C 1
ATOM 641 O O . LYS A 1 80 ? 5.092 5.624 14.194 1.00 78.88 80 LYS A O 1
ATOM 646 N N . GLY A 1 81 ? 7.096 4.638 14.046 1.00 77.38 81 GLY A N 1
ATOM 647 C CA . GLY A 1 81 ? 7.157 4.243 15.450 1.00 77.38 81 GLY A CA 1
ATOM 648 C C . GLY A 1 81 ? 8.412 3.442 15.754 1.00 77.38 81 GLY A C 1
ATOM 649 O O . GLY A 1 81 ? 9.096 2.988 14.839 1.00 77.38 81 GLY A O 1
ATOM 650 N N . ILE A 1 82 ? 8.708 3.234 17.035 1.00 78.31 82 ILE A N 1
ATOM 651 C CA 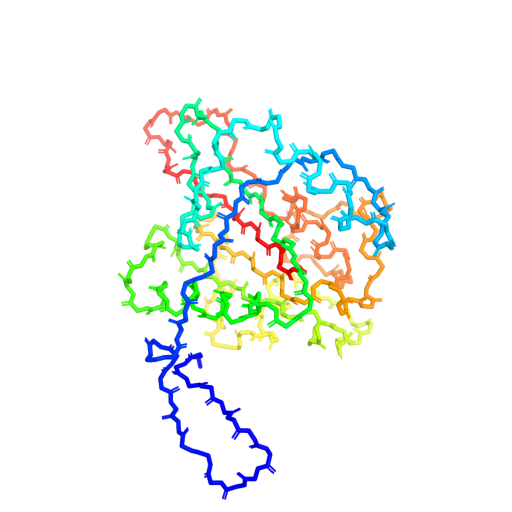. ILE A 1 82 ? 9.879 2.449 17.445 1.00 78.31 82 ILE A CA 1
ATOM 652 C C . ILE A 1 82 ? 9.797 1.000 16.939 1.00 78.31 82 ILE A C 1
ATOM 654 O O . ILE A 1 82 ? 8.709 0.449 16.732 1.00 78.31 82 ILE A O 1
ATOM 658 N N . ALA A 1 83 ? 10.950 0.364 16.737 1.00 76.06 83 ALA A N 1
ATOM 659 C CA . ALA A 1 83 ? 11.010 -1.047 16.368 1.00 76.06 83 ALA A CA 1
ATOM 660 C C . ALA A 1 83 ? 10.276 -1.920 17.404 1.00 76.06 83 ALA A C 1
ATOM 662 O O . ALA A 1 83 ? 10.344 -1.674 18.607 1.00 76.06 83 ALA A O 1
ATOM 663 N N . GLY A 1 84 ? 9.546 -2.933 16.935 1.00 77.81 84 GLY A N 1
ATOM 664 C CA . GLY A 1 84 ? 8.803 -3.851 17.805 1.00 77.81 84 GLY A CA 1
ATOM 665 C C . GLY A 1 84 ? 7.479 -3.317 18.368 1.00 77.81 84 GLY A C 1
ATOM 666 O O . GLY A 1 84 ? 6.765 -4.081 19.007 1.00 77.81 84 GLY A O 1
ATOM 667 N N . ILE A 1 85 ? 7.080 -2.068 18.081 1.00 79.44 85 ILE A N 1
ATOM 668 C CA . ILE A 1 85 ? 5.809 -1.497 18.581 1.00 79.44 85 ILE A CA 1
ATOM 669 C C . ILE A 1 85 ? 4.549 -2.138 17.968 1.00 79.44 85 ILE A C 1
ATOM 671 O O . ILE A 1 85 ? 3.440 -1.817 18.371 1.00 79.44 85 ILE A O 1
ATOM 675 N N . GLY A 1 86 ? 4.699 -3.040 16.991 1.00 82.06 86 GLY A N 1
ATOM 676 C CA . GLY A 1 86 ? 3.580 -3.776 16.393 1.00 82.06 86 GLY A CA 1
ATOM 677 C C . GLY A 1 86 ? 3.063 -3.226 15.062 1.00 82.06 86 GLY A C 1
ATOM 678 O O . GLY A 1 86 ? 1.979 -3.609 14.638 1.00 82.06 86 GLY A O 1
ATOM 679 N N . LYS A 1 87 ? 3.832 -2.383 14.362 1.00 85.56 87 LYS A N 1
ATOM 680 C CA . LYS A 1 87 ? 3.468 -1.809 13.049 1.00 85.56 87 LYS A CA 1
ATOM 681 C C . LYS A 1 87 ? 3.019 -2.864 12.021 1.00 85.56 87 LYS A C 1
ATOM 683 O O . LYS A 1 87 ? 1.905 -2.786 11.508 1.00 85.56 87 LYS A O 1
ATOM 688 N N . THR A 1 88 ? 3.819 -3.911 11.811 1.00 84.56 88 THR A N 1
ATOM 689 C CA . THR A 1 88 ? 3.465 -5.047 10.938 1.00 84.56 88 THR A CA 1
ATOM 690 C C . THR A 1 88 ? 2.220 -5.797 11.422 1.00 84.56 88 THR A C 1
ATOM 692 O O . THR A 1 88 ? 1.383 -6.213 10.625 1.00 84.56 88 THR A O 1
ATOM 695 N N . ILE A 1 89 ? 2.041 -5.946 12.737 1.00 85.50 89 ILE A N 1
ATOM 696 C CA . ILE A 1 89 ? 0.850 -6.596 13.304 1.00 85.50 89 ILE A CA 1
ATOM 697 C C . ILE A 1 89 ? -0.410 -5.761 13.021 1.00 85.50 89 ILE A C 1
ATOM 699 O O . ILE A 1 89 ? -1.459 -6.319 12.697 1.00 85.50 89 ILE A O 1
ATOM 703 N N . SER A 1 90 ? -0.313 -4.430 13.053 1.00 86.06 90 SER A N 1
ATOM 704 C CA . SER A 1 90 ? -1.404 -3.539 12.649 1.00 86.06 90 SER A CA 1
ATOM 705 C C . SER A 1 90 ? -1.733 -3.632 11.159 1.00 86.06 90 SER A C 1
ATOM 707 O O . SER A 1 90 ? -2.917 -3.636 10.830 1.00 86.06 90 SER A O 1
ATOM 709 N N . VAL A 1 91 ? -0.748 -3.808 10.265 1.00 86.69 91 VAL A N 1
ATOM 710 C CA . VAL A 1 91 ? -1.007 -4.120 8.840 1.00 86.69 91 VAL A CA 1
ATOM 711 C C . VAL A 1 91 ? -1.857 -5.382 8.719 1.00 86.69 91 VAL A C 1
ATOM 713 O O . VAL A 1 91 ? -2.895 -5.384 8.056 1.00 86.69 91 VAL A O 1
ATOM 716 N N . GLN A 1 92 ? -1.439 -6.459 9.387 1.00 86.88 92 GLN A N 1
ATOM 717 C CA . GLN A 1 92 ? -2.147 -7.739 9.340 1.00 86.88 92 GLN A CA 1
ATOM 718 C C . GLN A 1 92 ? -3.572 -7.609 9.878 1.00 86.88 92 GLN A C 1
ATOM 720 O O . GLN A 1 92 ? -4.504 -8.165 9.297 1.00 86.88 92 GLN A O 1
ATOM 725 N N . LYS A 1 93 ? -3.753 -6.845 10.959 1.00 86.69 93 LYS A N 1
ATOM 726 C CA . LYS A 1 93 ? -5.064 -6.579 11.549 1.00 86.69 93 LYS A CA 1
ATOM 727 C C . LYS A 1 93 ? -5.965 -5.779 10.612 1.00 86.69 93 LYS A C 1
ATOM 729 O O . LYS A 1 93 ? -7.116 -6.167 10.429 1.00 86.69 93 LYS A O 1
ATOM 734 N N . PHE A 1 94 ? -5.441 -4.721 9.999 1.00 87.94 94 PHE A N 1
ATOM 735 C CA . PHE A 1 94 ? -6.161 -3.891 9.034 1.00 87.94 94 PHE A CA 1
ATOM 736 C C . PHE A 1 94 ? -6.672 -4.729 7.853 1.00 87.94 94 PHE A C 1
ATOM 738 O O . PHE A 1 94 ? -7.858 -4.702 7.521 1.00 87.94 94 PHE A O 1
ATOM 745 N N . VAL A 1 95 ? -5.798 -5.563 7.281 1.00 89.00 95 VAL A N 1
ATOM 746 C CA . VAL A 1 95 ? -6.148 -6.470 6.177 1.00 89.00 95 VAL A CA 1
ATOM 747 C C . VAL A 1 95 ? -7.124 -7.557 6.628 1.00 89.00 95 VAL A C 1
ATOM 749 O O . VAL A 1 95 ? -8.032 -7.909 5.878 1.00 89.00 95 VAL A O 1
ATOM 752 N N . LEU A 1 96 ? -6.979 -8.094 7.844 1.00 88.50 96 LEU A N 1
ATOM 753 C CA . LEU A 1 96 ? -7.904 -9.091 8.387 1.00 88.50 96 LEU A CA 1
ATOM 754 C C . LEU A 1 96 ? -9.308 -8.510 8.585 1.00 88.50 96 LEU A C 1
ATOM 756 O O . LEU A 1 96 ? -10.295 -9.170 8.260 1.00 88.50 96 LEU A O 1
ATOM 760 N N . ASP A 1 97 ? -9.414 -7.295 9.117 1.00 89.12 97 ASP A N 1
ATOM 761 C CA . ASP A 1 97 ? -10.701 -6.629 9.313 1.00 89.12 97 ASP A CA 1
ATOM 762 C C . ASP A 1 97 ? -11.373 -6.306 7.975 1.00 89.12 97 ASP A C 1
ATOM 764 O O . ASP A 1 97 ? -12.582 -6.503 7.853 1.00 89.12 97 ASP A O 1
ATOM 768 N N . TRP A 1 98 ? -10.606 -5.928 6.949 1.00 91.25 98 TRP A N 1
ATOM 769 C CA . TRP A 1 98 ? -11.114 -5.819 5.579 1.00 91.25 98 TRP A CA 1
ATOM 770 C C . TRP A 1 98 ? -11.601 -7.168 5.030 1.00 91.25 98 TRP A C 1
ATOM 772 O O . TRP A 1 98 ? -12.764 -7.302 4.654 1.00 91.25 98 TRP A O 1
ATOM 782 N N . ALA A 1 99 ? -10.760 -8.204 5.068 1.00 88.44 99 ALA A N 1
ATOM 783 C CA . ALA A 1 99 ? -11.077 -9.519 4.508 1.00 88.44 99 ALA A CA 1
ATOM 784 C C . ALA A 1 99 ? -12.234 -10.240 5.229 1.00 88.44 99 ALA A C 1
ATOM 786 O O . ALA A 1 99 ? -12.824 -11.169 4.681 1.00 88.44 99 ALA A O 1
ATOM 787 N N . THR A 1 100 ? -12.546 -9.850 6.469 1.00 89.38 100 THR A N 1
ATOM 788 C CA . THR A 1 100 ? -13.647 -10.421 7.266 1.00 89.38 100 THR A CA 1
ATOM 789 C C . THR A 1 100 ? -14.909 -9.563 7.283 1.00 89.38 100 THR A C 1
ATOM 791 O O . THR A 1 100 ? -15.849 -9.898 8.003 1.00 89.38 100 THR A O 1
ATOM 794 N N . GLY A 1 101 ? -14.962 -8.479 6.506 1.00 87.94 101 GLY A N 1
ATOM 795 C CA . GLY A 1 101 ? -16.168 -7.661 6.395 1.00 87.94 101 GLY A CA 1
ATOM 796 C C . GLY A 1 101 ? -16.338 -6.602 7.488 1.00 87.94 101 GLY A C 1
ATOM 797 O O . GLY A 1 101 ? -17.393 -5.982 7.577 1.00 87.94 101 GLY A O 1
ATOM 798 N N . LYS A 1 102 ? -15.347 -6.410 8.366 1.00 90.44 102 LYS A N 1
ATOM 799 C CA . LYS A 1 102 ? -15.483 -5.578 9.575 1.00 90.44 102 LYS A CA 1
ATOM 800 C C . LYS A 1 102 ? -15.225 -4.094 9.338 1.00 90.44 102 LYS A C 1
ATOM 802 O O . LYS A 1 102 ? -15.797 -3.270 10.046 1.00 90.44 102 LYS A O 1
ATOM 807 N N . ALA A 1 103 ? -14.341 -3.750 8.405 1.00 88.69 103 ALA A N 1
ATOM 808 C CA . ALA A 1 103 ? -13.959 -2.367 8.118 1.00 88.69 103 ALA A CA 1
ATOM 809 C C . ALA A 1 103 ? -13.545 -2.186 6.651 1.00 88.69 103 ALA A C 1
ATOM 811 O O . ALA A 1 103 ? -13.258 -3.171 5.974 1.00 88.69 103 ALA A O 1
ATOM 812 N N . ASN A 1 104 ? -13.498 -0.935 6.176 1.00 87.06 104 ASN A N 1
ATOM 813 C CA . ASN A 1 104 ? -13.001 -0.557 4.842 1.00 87.06 104 ASN A CA 1
ATOM 814 C C . ASN A 1 104 ? -13.664 -1.326 3.680 1.00 87.06 104 ASN A C 1
ATOM 816 O O . ASN A 1 104 ? -13.002 -1.687 2.713 1.00 87.06 104 ASN A O 1
ATOM 820 N N . GLN A 1 105 ? -14.962 -1.639 3.790 1.00 88.81 105 GLN A N 1
ATOM 821 C CA . GLN A 1 105 ? -15.703 -2.432 2.790 1.00 88.81 105 GLN A CA 1
ATOM 822 C C . GLN A 1 105 ? -15.993 -1.677 1.487 1.00 88.81 105 GLN A C 1
ATOM 824 O O . GLN A 1 105 ? -16.492 -2.248 0.527 1.00 88.81 105 GLN A O 1
ATOM 829 N N . ASP A 1 106 ? -15.682 -0.389 1.460 1.00 85.06 106 ASP A N 1
ATOM 830 C CA . ASP A 1 106 ? -15.638 0.444 0.268 1.00 85.06 106 ASP A CA 1
ATOM 831 C C . ASP A 1 106 ? -14.401 0.172 -0.610 1.00 85.06 106 ASP A C 1
ATOM 833 O O . ASP A 1 106 ? -14.353 0.648 -1.740 1.00 85.06 106 ASP A O 1
ATOM 837 N N . VAL A 1 107 ? -13.402 -0.561 -0.100 1.00 86.31 107 VAL A N 1
ATOM 838 C CA . VAL A 1 107 ? -12.194 -0.976 -0.827 1.00 86.31 107 VAL A CA 1
ATOM 839 C C . VAL A 1 107 ? -12.417 -2.328 -1.500 1.00 86.31 107 VAL A C 1
ATOM 841 O O . VAL A 1 107 ? -12.664 -3.328 -0.823 1.00 86.31 107 VAL A O 1
ATOM 844 N N . ASP A 1 108 ? -12.224 -2.378 -2.818 1.00 86.38 108 ASP A N 1
ATOM 845 C CA . ASP A 1 108 ? -12.389 -3.594 -3.618 1.00 86.38 108 ASP A CA 1
ATOM 846 C C . ASP A 1 108 ? -11.217 -4.569 -3.445 1.00 86.38 108 ASP A C 1
ATOM 848 O O . ASP A 1 108 ? -11.418 -5.777 -3.324 1.00 86.38 108 ASP A O 1
ATOM 852 N N . PHE A 1 109 ? -9.981 -4.055 -3.405 1.00 86.44 109 PHE A N 1
ATOM 853 C CA . PHE A 1 109 ? -8.777 -4.878 -3.258 1.00 86.44 109 PHE A CA 1
ATOM 854 C C . PHE A 1 109 ? -7.715 -4.214 -2.380 1.00 86.44 109 PHE A C 1
ATOM 856 O O . PHE A 1 109 ? -7.394 -3.038 -2.549 1.00 86.44 109 PHE A O 1
ATOM 863 N N . MET A 1 110 ? -7.101 -5.006 -1.496 1.00 88.38 110 MET A N 1
ATOM 864 C CA . MET A 1 110 ? -5.913 -4.620 -0.732 1.00 88.38 110 MET A CA 1
ATOM 865 C C . MET A 1 110 ? -4.713 -5.490 -1.114 1.00 88.38 110 MET A C 1
ATOM 867 O O . MET A 1 110 ? -4.757 -6.714 -0.990 1.00 88.38 110 MET A O 1
ATOM 871 N N . PHE A 1 111 ? -3.619 -4.852 -1.525 1.00 89.75 111 PHE A N 1
ATOM 872 C CA . PHE A 1 111 ? -2.359 -5.500 -1.871 1.00 89.75 111 PHE A CA 1
ATOM 873 C C . PHE A 1 111 ? -1.284 -5.138 -0.853 1.00 89.75 111 PHE A C 1
ATOM 875 O O . PHE A 1 111 ? -0.858 -3.988 -0.764 1.00 89.75 111 PHE A O 1
ATOM 882 N N . VAL A 1 112 ? -0.818 -6.134 -0.103 1.00 90.88 112 VAL A N 1
ATOM 883 C CA . VAL A 1 112 ? 0.341 -5.987 0.786 1.00 90.88 112 VAL A CA 1
ATOM 884 C C . VAL A 1 112 ? 1.608 -6.317 0.003 1.00 90.88 112 VAL A C 1
ATOM 886 O O . VAL A 1 112 ? 1.664 -7.350 -0.663 1.00 90.88 112 VAL A O 1
ATOM 889 N N . LEU A 1 113 ? 2.606 -5.442 0.077 1.00 92.06 113 LEU A N 1
ATOM 890 C CA . LEU A 1 113 ? 3.903 -5.553 -0.582 1.00 92.06 113 LEU A CA 1
ATOM 891 C C . LEU A 1 113 ? 5.007 -5.410 0.479 1.00 92.06 113 LEU A C 1
ATOM 893 O O . LEU A 1 113 ? 5.429 -4.289 0.777 1.00 92.06 113 LEU A O 1
ATOM 897 N N . PRO A 1 114 ? 5.454 -6.521 1.090 1.00 91.75 114 PRO A N 1
ATOM 898 C CA . PRO A 1 114 ? 6.503 -6.489 2.103 1.00 91.75 114 PRO A CA 1
ATOM 899 C C . PRO A 1 114 ? 7.857 -6.169 1.465 1.00 91.75 114 PRO A C 1
ATOM 901 O O . PRO A 1 114 ? 8.291 -6.864 0.544 1.00 91.75 114 PRO A O 1
ATOM 904 N N . PHE A 1 115 ? 8.575 -5.166 1.971 1.00 90.38 115 PHE A N 1
ATOM 905 C CA . PHE A 1 115 ? 9.909 -4.814 1.470 1.00 90.38 115 PHE A CA 1
ATOM 906 C C . PHE A 1 115 ? 10.906 -5.957 1.615 1.00 90.38 115 PHE A C 1
ATOM 908 O O . PHE A 1 115 ? 11.722 -6.180 0.722 1.00 90.38 115 PHE A O 1
ATOM 915 N N . ARG A 1 116 ? 10.785 -6.739 2.691 1.00 90.56 116 ARG A N 1
ATOM 916 C CA . ARG A 1 116 ? 11.595 -7.938 2.915 1.00 90.56 116 ARG A CA 1
ATOM 917 C C . ARG A 1 116 ? 11.526 -8.916 1.740 1.00 90.56 116 ARG A C 1
ATOM 919 O O . ARG A 1 116 ? 12.547 -9.484 1.368 1.00 90.56 116 ARG A O 1
ATOM 926 N N . GLU A 1 117 ? 10.345 -9.071 1.145 1.00 90.94 117 GLU A N 1
ATOM 927 C CA . GLU A 1 117 ? 10.108 -9.923 -0.022 1.00 90.94 117 GLU A CA 1
ATOM 928 C C . GLU A 1 117 ? 10.419 -9.198 -1.343 1.00 90.94 117 GLU A C 1
ATOM 930 O O . GLU A 1 117 ? 11.019 -9.796 -2.233 1.00 90.94 117 GLU A O 1
ATOM 935 N N . LEU A 1 118 ? 10.105 -7.901 -1.466 1.00 91.56 118 LEU A N 1
ATOM 936 C CA . LEU A 1 118 ? 10.486 -7.079 -2.628 1.00 91.56 118 LEU A CA 1
ATOM 937 C C . LEU A 1 118 ? 12.000 -7.078 -2.863 1.00 91.56 118 LEU A C 1
ATOM 939 O O . LEU A 1 118 ? 12.439 -7.119 -4.006 1.00 91.56 118 LEU A O 1
ATOM 943 N N . ASN A 1 119 ? 12.793 -7.089 -1.791 1.00 90.12 119 ASN A N 1
ATOM 944 C CA . ASN A 1 119 ? 14.251 -7.167 -1.852 1.00 90.12 119 ASN A CA 1
ATOM 945 C C . ASN A 1 119 ? 14.780 -8.491 -2.434 1.00 90.12 119 ASN A C 1
ATOM 947 O O . ASN A 1 119 ? 15.960 -8.563 -2.771 1.00 90.12 119 ASN A O 1
ATOM 951 N N . LEU A 1 120 ? 13.958 -9.546 -2.483 1.00 89.06 120 LEU A N 1
ATOM 952 C CA . LEU A 1 120 ? 14.328 -10.852 -3.044 1.00 89.06 120 LEU A CA 1
ATOM 953 C C . LEU A 1 120 ? 14.060 -10.932 -4.549 1.00 89.06 120 LEU A C 1
ATOM 955 O O . LEU A 1 120 ? 14.496 -11.883 -5.197 1.00 89.06 120 LEU A O 1
ATOM 959 N N . ILE A 1 121 ? 13.328 -9.963 -5.099 1.00 85.25 121 ILE A N 1
ATOM 960 C CA . ILE A 1 121 ? 13.079 -9.885 -6.530 1.00 85.25 121 ILE A CA 1
ATOM 961 C C . ILE A 1 121 ? 14.356 -9.378 -7.199 1.00 85.25 121 ILE A C 1
ATOM 963 O O . ILE A 1 121 ? 14.853 -8.298 -6.888 1.00 85.25 121 ILE A O 1
ATOM 967 N N . ASN A 1 122 ? 14.894 -10.192 -8.104 1.00 70.00 122 ASN A N 1
ATOM 968 C CA . ASN A 1 122 ? 16.099 -9.877 -8.870 1.00 70.00 122 ASN A CA 1
ATOM 969 C C . ASN A 1 122 ? 15.839 -8.753 -9.896 1.00 70.00 122 ASN A C 1
ATOM 971 O O . ASN A 1 122 ? 14.704 -8.314 -10.073 1.00 70.00 122 ASN A O 1
ATOM 975 N N . ASP A 1 123 ? 16.881 -8.341 -10.631 1.00 66.00 123 ASP A N 1
ATOM 976 C CA . ASP A 1 123 ? 16.853 -7.310 -11.692 1.00 66.00 123 ASP A CA 1
ATOM 977 C C . ASP A 1 123 ? 16.021 -7.679 -12.950 1.00 66.00 123 ASP A C 1
ATOM 979 O O . ASP A 1 123 ? 16.302 -7.242 -14.069 1.00 66.00 123 ASP A O 1
ATOM 983 N N . GLU A 1 124 ? 14.969 -8.479 -12.799 1.00 76.81 124 GLU A N 1
ATOM 984 C CA . GLU A 1 124 ? 13.957 -8.669 -13.829 1.00 76.81 124 GLU A CA 1
ATOM 985 C C . GLU A 1 124 ? 13.026 -7.449 -13.898 1.00 76.81 124 GLU A C 1
ATOM 987 O O . GLU A 1 124 ? 12.733 -6.778 -12.904 1.00 76.81 124 GLU A O 1
ATOM 992 N N . GLN A 1 125 ? 12.554 -7.140 -15.106 1.00 90.38 125 GLN A N 1
ATOM 993 C CA . GLN A 1 125 ? 11.546 -6.104 -15.294 1.00 90.38 125 GLN A CA 1
ATOM 994 C C . GLN A 1 125 ? 10.153 -6.702 -15.122 1.00 90.38 125 GLN A C 1
ATOM 996 O O . GLN A 1 125 ? 9.842 -7.749 -15.686 1.00 90.38 125 GLN A O 1
ATOM 1001 N N . TYR A 1 126 ? 9.302 -5.987 -14.394 1.00 91.94 126 TYR A N 1
ATOM 1002 C CA . TYR A 1 126 ? 7.917 -6.352 -14.133 1.00 91.94 126 TYR A CA 1
ATOM 1003 C C . TYR A 1 126 ? 6.989 -5.244 -14.628 1.00 91.94 126 TYR A C 1
ATOM 1005 O O . TYR A 1 126 ? 7.340 -4.065 -14.629 1.00 91.94 126 TYR A O 1
ATOM 1013 N N . SER A 1 127 ? 5.778 -5.604 -15.032 1.00 91.75 127 SER A N 1
ATOM 1014 C CA . SER A 1 127 ? 4.654 -4.668 -15.032 1.00 91.75 127 SER A CA 1
ATOM 1015 C C . SER A 1 127 ? 4.039 -4.623 -13.635 1.00 91.75 127 SER A C 1
ATOM 1017 O O . SER A 1 127 ? 4.302 -5.514 -12.823 1.00 91.75 127 SER A O 1
ATOM 1019 N N . LEU A 1 128 ? 3.185 -3.637 -13.340 1.00 90.19 128 LEU A N 1
ATOM 1020 C CA . LEU A 1 128 ? 2.489 -3.603 -12.048 1.00 90.19 128 LEU A CA 1
ATOM 1021 C C . LEU A 1 128 ? 1.670 -4.886 -11.844 1.00 90.19 128 LEU A C 1
ATOM 1023 O O . LEU A 1 128 ? 1.770 -5.527 -10.802 1.00 90.19 128 LEU A O 1
ATOM 1027 N N . LEU A 1 129 ? 0.929 -5.309 -12.872 1.00 87.44 129 LEU A N 1
ATOM 1028 C CA . LEU A 1 129 ? 0.165 -6.559 -12.843 1.00 87.44 129 LEU A CA 1
ATOM 1029 C C . LEU A 1 129 ? 1.066 -7.786 -12.666 1.00 87.44 129 LEU A C 1
ATOM 1031 O O . LEU A 1 129 ? 0.720 -8.693 -11.913 1.00 87.44 129 LEU A O 1
ATOM 1035 N N . GLY A 1 130 ? 2.218 -7.821 -13.342 1.00 88.88 130 GLY A N 1
ATOM 1036 C CA . GLY A 1 130 ? 3.192 -8.901 -13.193 1.00 88.88 130 GLY A CA 1
ATOM 1037 C C . GLY A 1 130 ? 3.723 -8.992 -11.765 1.00 88.88 130 GLY A C 1
ATOM 1038 O O . GLY A 1 130 ? 3.731 -10.075 -11.187 1.00 88.88 130 GLY A O 1
ATOM 1039 N N . LEU A 1 131 ? 4.074 -7.849 -11.169 1.00 90.50 131 LEU A N 1
ATOM 1040 C CA . LEU A 1 131 ? 4.530 -7.771 -9.785 1.00 90.50 131 LEU A CA 1
ATOM 1041 C C . LEU A 1 131 ? 3.447 -8.271 -8.821 1.00 90.50 131 LEU A C 1
ATOM 1043 O O . LEU A 1 131 ? 3.716 -9.128 -7.986 1.00 90.50 131 LEU A O 1
ATOM 1047 N N . LEU A 1 132 ? 2.198 -7.821 -8.977 1.00 88.62 132 LEU A N 1
ATOM 1048 C CA . LEU A 1 132 ? 1.095 -8.254 -8.114 1.00 88.62 132 LEU A CA 1
ATOM 1049 C C . LEU A 1 132 ? 0.827 -9.761 -8.186 1.00 88.62 132 LEU A C 1
ATOM 1051 O O . LEU A 1 132 ? 0.481 -10.349 -7.167 1.00 88.62 132 LEU A O 1
ATOM 1055 N N . ARG A 1 133 ? 1.052 -10.417 -9.331 1.00 85.12 133 ARG A N 1
ATOM 1056 C CA . ARG A 1 133 ? 0.934 -11.883 -9.437 1.00 85.12 133 ARG A CA 1
ATOM 1057 C C . ARG A 1 133 ? 1.989 -12.631 -8.632 1.00 85.12 133 ARG A C 1
ATOM 1059 O O . ARG A 1 133 ? 1.696 -13.731 -8.169 1.00 85.12 133 ARG A O 1
ATOM 1066 N N . VAL A 1 134 ? 3.192 -12.073 -8.494 1.00 86.69 134 VAL A N 1
ATOM 1067 C CA . VAL A 1 134 ? 4.270 -12.689 -7.705 1.00 86.69 134 VAL A CA 1
ATOM 1068 C C . VAL A 1 134 ? 3.861 -12.743 -6.234 1.00 86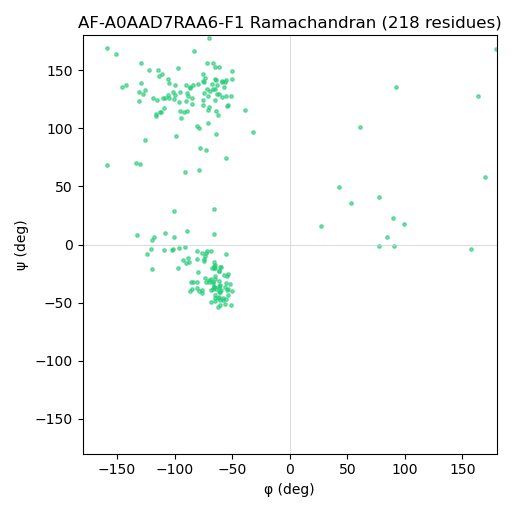.69 134 VAL A C 1
ATOM 1070 O O . VAL A 1 134 ? 3.910 -13.809 -5.626 1.00 86.69 134 VAL A O 1
ATOM 1073 N N . PHE A 1 135 ? 3.375 -11.624 -5.692 1.00 86.00 135 PHE A N 1
ATOM 1074 C CA . PHE A 1 135 ? 2.978 -11.516 -4.282 1.00 86.00 135 PHE A CA 1
ATOM 1075 C C . PHE A 1 135 ? 1.595 -12.094 -3.985 1.00 86.00 135 PHE A C 1
ATOM 1077 O O . PHE A 1 135 ? 1.351 -12.634 -2.908 1.00 86.00 135 PHE A O 1
ATOM 1084 N N . HIS A 1 136 ? 0.678 -12.008 -4.948 1.00 85.50 136 HIS A N 1
ATOM 1085 C CA . HIS A 1 136 ? -0.712 -12.425 -4.795 1.00 85.50 136 HIS A CA 1
ATOM 1086 C C . HIS A 1 136 ? -1.135 -13.342 -5.951 1.00 85.50 136 HIS A C 1
ATOM 1088 O O . HIS A 1 136 ? -1.985 -12.957 -6.751 1.00 85.50 136 HIS A O 1
ATOM 1094 N N . PRO A 1 137 ? -0.628 -14.587 -6.057 1.00 80.25 137 PRO A N 1
ATOM 1095 C CA . PRO A 1 137 ? -0.924 -15.481 -7.189 1.00 80.25 137 PRO A CA 1
ATOM 1096 C C . PRO A 1 137 ? -2.412 -15.807 -7.383 1.00 80.25 137 PRO A C 1
ATOM 1098 O O . PRO A 1 137 ? -2.828 -16.212 -8.464 1.00 80.25 137 PRO A O 1
ATOM 1101 N N . GLN A 1 138 ? -3.222 -15.616 -6.340 1.00 73.81 138 GLN A N 1
ATOM 1102 C CA . GLN A 1 138 ? -4.682 -15.757 -6.360 1.00 73.81 138 GLN A CA 1
ATOM 1103 C C . GLN A 1 138 ? -5.360 -14.700 -7.259 1.00 73.81 138 GLN A C 1
ATOM 1105 O O . GLN A 1 138 ? -6.523 -14.840 -7.620 1.00 73.81 138 GLN A O 1
ATOM 1110 N N . THR A 1 139 ? -4.635 -13.645 -7.646 1.00 69.00 139 THR A N 1
ATOM 1111 C CA . THR A 1 139 ? -5.138 -12.500 -8.427 1.00 69.00 139 THR A CA 1
ATOM 1112 C C . THR A 1 139 ? -5.032 -12.694 -9.941 1.00 69.00 139 THR A C 1
ATOM 1114 O O . THR A 1 139 ? -5.279 -11.760 -10.698 1.00 69.00 139 THR A O 1
ATOM 1117 N N . ARG A 1 140 ? -4.742 -13.916 -10.411 1.00 64.06 140 ARG A N 1
ATOM 1118 C CA . ARG A 1 140 ? -4.666 -14.296 -11.841 1.00 64.06 140 ARG A CA 1
ATOM 1119 C C . ARG A 1 140 ? -5.931 -13.984 -12.670 1.00 64.06 140 ARG A C 1
ATOM 1121 O O . ARG A 1 140 ? -5.897 -14.107 -13.885 1.00 64.06 140 ARG A O 1
ATOM 1128 N N . GLY A 1 141 ? -7.038 -13.567 -12.047 1.00 61.75 141 GLY A N 1
ATOM 1129 C CA . GLY A 1 141 ? -8.247 -13.078 -12.727 1.00 61.75 141 GLY A CA 1
ATOM 1130 C C . GLY A 1 141 ? -8.314 -11.558 -12.952 1.00 61.75 141 GLY A C 1
ATOM 1131 O O . GLY A 1 141 ? -9.135 -11.105 -13.742 1.00 61.75 141 GLY A O 1
ATOM 1132 N N . ILE A 1 142 ? -7.452 -10.768 -12.301 1.00 65.62 142 ILE A N 1
ATOM 1133 C CA . ILE A 1 142 ? -7.449 -9.289 -12.374 1.00 65.62 142 ILE A CA 1
ATOM 1134 C C . ILE A 1 142 ? -6.746 -8.793 -13.656 1.00 65.62 142 ILE A C 1
ATOM 1136 O O . ILE A 1 142 ? -6.761 -7.620 -13.993 1.00 65.62 142 ILE A O 1
ATOM 1140 N N . GLU A 1 143 ? -6.154 -9.693 -14.437 1.00 59.12 143 GLU A N 1
ATOM 1141 C CA . GLU A 1 143 ? -5.376 -9.373 -15.644 1.00 59.12 143 GLU A CA 1
ATOM 1142 C C . GLU A 1 143 ? -6.209 -8.742 -16.769 1.00 59.12 143 GLU A C 1
ATOM 1144 O O . GLU A 1 143 ? -5.676 -7.988 -17.581 1.00 59.12 143 GLU A O 1
ATOM 1149 N N . ASN A 1 144 ? -7.505 -9.061 -16.793 1.00 58.31 144 ASN A N 1
ATOM 1150 C CA . ASN A 1 144 ? -8.481 -8.524 -17.739 1.00 58.31 144 ASN A CA 1
ATOM 1151 C C . ASN A 1 144 ? -9.257 -7.329 -17.165 1.00 58.31 144 ASN A C 1
ATOM 1153 O O . ASN A 1 144 ? -10.107 -6.776 -17.856 1.00 58.31 144 ASN A O 1
ATOM 1157 N N . LEU A 1 145 ? -9.012 -6.974 -15.900 1.00 64.12 145 LEU A N 1
ATOM 1158 C CA . LEU A 1 145 ? -9.635 -5.832 -15.251 1.00 64.12 145 LEU A CA 1
ATOM 1159 C C . LEU A 1 145 ? -8.812 -4.582 -15.537 1.00 64.12 145 LEU A C 1
ATOM 1161 O O . LEU A 1 145 ? -7.590 -4.566 -15.374 1.00 64.12 145 LEU A O 1
ATOM 1165 N N . GLU A 1 146 ? -9.508 -3.510 -15.890 1.00 73.00 146 GLU A N 1
ATOM 1166 C CA . GLU A 1 146 ? -8.945 -2.174 -15.803 1.00 73.00 146 GLU A CA 1
ATOM 1167 C C . GLU A 1 146 ? -8.842 -1.833 -14.312 1.00 73.00 146 GLU A C 1
ATOM 1169 O O . GLU A 1 146 ? -9.843 -1.605 -13.635 1.00 73.00 146 GLU A O 1
ATOM 1174 N N . LEU A 1 147 ? -7.620 -1.879 -13.764 1.00 75.81 147 LEU A N 1
ATOM 1175 C CA . LEU A 1 147 ? -7.355 -1.587 -12.346 1.00 75.81 147 LEU A CA 1
ATOM 1176 C C . LEU A 1 147 ? -7.912 -0.220 -11.915 1.00 75.81 147 LEU A C 1
ATOM 1178 O O . LEU A 1 147 ? -8.224 -0.037 -10.740 1.00 75.81 147 LEU A O 1
ATOM 1182 N N . ASP A 1 148 ? -8.056 0.703 -12.866 1.00 71.69 148 ASP A N 1
ATOM 1183 C CA . ASP A 1 148 ? -8.611 2.043 -12.680 1.00 71.69 148 ASP A CA 1
ATOM 1184 C C . ASP A 1 148 ? -10.107 2.043 -12.305 1.00 71.69 148 ASP A C 1
ATOM 1186 O O . ASP A 1 148 ? -10.597 3.022 -11.740 1.00 71.69 148 ASP A O 1
ATOM 1190 N N . ASP A 1 149 ? -10.832 0.945 -12.546 1.00 76.75 149 ASP A N 1
ATOM 1191 C CA . ASP A 1 149 ? -12.253 0.829 -12.194 1.00 76.75 149 ASP A CA 1
ATOM 1192 C C . ASP A 1 149 ? -12.485 0.500 -10.711 1.00 76.75 149 ASP A C 1
ATOM 1194 O O . ASP A 1 149 ? -13.615 0.628 -10.221 1.00 76.75 149 ASP A O 1
ATOM 1198 N N . TYR A 1 150 ? -11.434 0.106 -9.986 1.00 80.88 150 TYR A N 1
ATOM 1199 C CA . TYR A 1 150 ? -11.508 -0.414 -8.623 1.00 80.88 150 TYR A CA 1
ATOM 1200 C C . TYR A 1 150 ? -10.899 0.540 -7.599 1.00 80.88 150 TYR A C 1
ATOM 1202 O O . TYR A 1 150 ? -9.891 1.212 -7.830 1.00 80.88 150 TYR A O 1
ATOM 1210 N N . LYS A 1 151 ? -11.466 0.550 -6.393 1.00 84.56 151 LYS A N 1
ATOM 1211 C CA . LYS A 1 151 ? -10.850 1.188 -5.235 1.00 84.56 151 LYS A CA 1
ATOM 1212 C C . LYS A 1 151 ? -9.799 0.255 -4.642 1.00 84.56 151 LYS A C 1
ATOM 1214 O O . LYS A 1 151 ? -10.107 -0.697 -3.929 1.00 84.56 151 LYS A O 1
ATOM 1219 N N . LEU A 1 152 ? -8.542 0.553 -4.947 1.00 85.88 152 LEU A N 1
ATOM 1220 C CA . LEU A 1 152 ? -7.392 -0.241 -4.525 1.00 85.88 152 LEU A CA 1
ATOM 1221 C C . LEU A 1 152 ? -6.734 0.342 -3.266 1.00 85.88 152 LEU A C 1
ATOM 1223 O O . LEU A 1 152 ? -6.737 1.552 -3.041 1.00 85.88 152 LEU A O 1
ATOM 1227 N N . VAL A 1 153 ? -6.102 -0.505 -2.462 1.00 89.12 153 VAL A N 1
ATOM 1228 C CA . VAL A 1 153 ? -5.173 -0.082 -1.407 1.00 89.12 153 VAL A CA 1
ATOM 1229 C C . VAL A 1 153 ? -3.870 -0.842 -1.578 1.00 89.12 153 VAL A C 1
ATOM 1231 O O . VAL A 1 153 ? -3.868 -2.067 -1.664 1.00 89.12 153 VAL A O 1
ATOM 1234 N N . PHE A 1 154 ? -2.755 -0.123 -1.581 1.00 90.62 154 PHE A N 1
ATOM 1235 C CA . PHE A 1 154 ? -1.417 -0.696 -1.553 1.00 90.62 154 PHE A CA 1
ATOM 1236 C C . PHE A 1 154 ? -0.790 -0.441 -0.187 1.00 90.62 154 PHE A C 1
ATOM 1238 O O . PHE A 1 154 ? -0.730 0.696 0.278 1.00 90.62 154 PHE A O 1
ATOM 1245 N N . ILE A 1 155 ? -0.325 -1.497 0.468 1.00 90.81 155 ILE A N 1
ATOM 1246 C CA . ILE A 1 155 ? 0.328 -1.410 1.772 1.00 90.81 155 ILE A CA 1
ATOM 1247 C C . ILE A 1 155 ? 1.770 -1.864 1.604 1.00 90.81 155 ILE A C 1
ATOM 1249 O O . ILE A 1 155 ? 2.020 -3.037 1.339 1.00 90.81 155 ILE A O 1
ATOM 1253 N N . PHE A 1 156 ? 2.707 -0.937 1.756 1.00 90.62 156 PHE A N 1
ATOM 1254 C CA . PHE A 1 156 ? 4.137 -1.214 1.744 1.00 90.62 156 PHE A CA 1
ATOM 1255 C C . PHE A 1 156 ? 4.605 -1.392 3.188 1.00 90.62 156 PHE A C 1
ATOM 1257 O O . PHE A 1 156 ? 4.629 -0.424 3.948 1.00 90.62 156 PHE A O 1
ATOM 1264 N N . ASP A 1 157 ? 4.926 -2.624 3.572 1.00 89.00 157 ASP A N 1
ATOM 1265 C CA . ASP A 1 157 ? 5.300 -2.980 4.948 1.00 89.00 157 ASP A CA 1
ATOM 1266 C C . ASP A 1 157 ? 6.812 -3.207 5.065 1.00 89.00 157 ASP A C 1
ATOM 1268 O O . ASP A 1 157 ? 7.417 -3.821 4.182 1.00 89.00 157 ASP A O 1
ATOM 1272 N N . GLY A 1 158 ? 7.414 -2.715 6.149 1.00 87.50 158 GLY A N 1
ATOM 1273 C CA . GLY A 1 158 ? 8.845 -2.856 6.431 1.00 87.50 158 GLY A CA 1
ATOM 1274 C C . GLY A 1 158 ? 9.728 -1.906 5.621 1.00 87.50 158 GLY A C 1
ATOM 1275 O O . GLY A 1 158 ? 10.759 -2.321 5.098 1.00 87.50 158 GLY A O 1
ATOM 1276 N N . LEU A 1 159 ? 9.318 -0.642 5.448 1.00 85.50 159 LEU A N 1
ATOM 1277 C CA . LEU A 1 159 ? 10.092 0.351 4.680 1.00 85.50 159 LEU A CA 1
ATOM 1278 C C . LEU A 1 159 ? 11.538 0.514 5.190 1.00 85.50 159 LEU A C 1
ATOM 1280 O O . LEU A 1 159 ? 12.443 0.736 4.388 1.00 85.50 159 LEU A O 1
ATOM 1284 N N . ASP A 1 160 ? 11.754 0.363 6.496 1.00 82.44 160 ASP A N 1
ATOM 1285 C CA . ASP A 1 160 ? 13.061 0.339 7.165 1.00 82.44 160 ASP A CA 1
ATOM 1286 C C . ASP A 1 160 ? 13.967 -0.815 6.699 1.00 82.44 160 ASP A C 1
ATOM 1288 O O . ASP A 1 160 ? 15.192 -0.724 6.766 1.00 82.44 160 ASP A O 1
ATOM 1292 N N . GLU A 1 161 ? 13.378 -1.879 6.160 1.00 86.19 161 GLU A N 1
ATOM 1293 C CA . GLU A 1 161 ? 14.089 -3.026 5.603 1.00 86.19 161 GLU A CA 1
ATOM 1294 C C . GLU A 1 161 ? 14.378 -2.886 4.099 1.00 86.19 161 GLU A C 1
ATOM 1296 O O . GLU A 1 161 ? 14.994 -3.777 3.507 1.00 86.19 161 GLU A O 1
ATOM 1301 N N . SER A 1 162 ? 13.935 -1.804 3.448 1.00 87.56 162 SER A N 1
ATOM 1302 C CA . SER A 1 162 ? 14.117 -1.599 2.007 1.00 87.56 162 SER A CA 1
ATOM 1303 C C . SER A 1 162 ? 15.596 -1.538 1.620 1.00 87.56 162 SER A C 1
ATOM 1305 O O . SER A 1 162 ? 16.370 -0.744 2.150 1.00 87.56 162 SER A O 1
ATOM 1307 N N . ARG A 1 163 ? 15.981 -2.330 0.615 1.00 89.94 163 ARG A N 1
ATOM 1308 C CA . ARG A 1 163 ? 17.278 -2.221 -0.080 1.00 89.94 163 ARG A CA 1
ATOM 1309 C C . ARG A 1 163 ? 17.151 -1.534 -1.437 1.00 89.94 163 ARG A C 1
ATOM 1311 O O . ARG A 1 163 ? 18.154 -1.303 -2.109 1.00 89.94 163 ARG A O 1
ATOM 1318 N N . LEU A 1 164 ? 15.921 -1.226 -1.845 1.00 87.88 164 LEU A N 1
ATOM 1319 C CA . LEU A 1 164 ? 15.635 -0.504 -3.074 1.00 87.88 164 LEU A CA 1
ATOM 1320 C C . LEU A 1 164 ? 15.989 0.980 -2.892 1.00 87.88 164 LEU A C 1
ATOM 1322 O O . L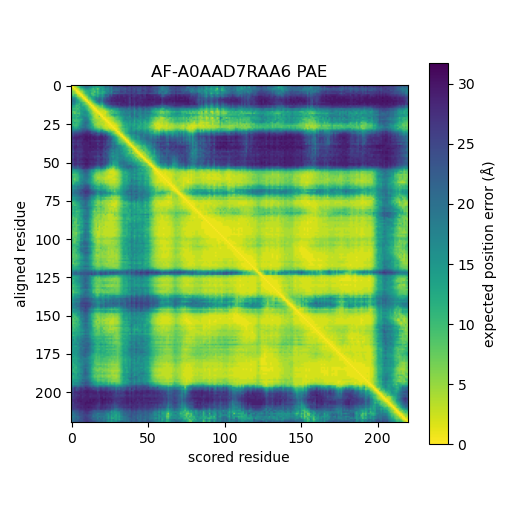EU A 1 164 ? 15.711 1.544 -1.831 1.00 87.88 164 LEU A O 1
ATOM 1326 N N . PRO A 1 165 ? 16.575 1.634 -3.910 1.00 87.94 165 PRO A N 1
ATOM 1327 C CA . PRO A 1 165 ? 17.009 3.025 -3.802 1.00 87.94 165 PRO A CA 1
ATOM 1328 C C . PRO A 1 165 ? 15.846 4.023 -3.676 1.00 87.94 165 PRO A C 1
ATOM 1330 O O . PRO A 1 165 ? 16.066 5.152 -3.243 1.00 87.94 165 PRO A O 1
ATOM 1333 N N . LEU A 1 166 ? 14.633 3.632 -4.079 1.00 87.81 166 LEU A N 1
ATOM 1334 C CA . LEU A 1 166 ? 13.383 4.394 -4.064 1.00 87.81 166 LEU A CA 1
ATOM 1335 C C . LEU A 1 166 ? 13.581 5.836 -4.524 1.00 87.81 166 LEU A C 1
ATOM 1337 O O . LEU A 1 166 ? 13.153 6.792 -3.875 1.00 87.81 166 LEU A O 1
ATOM 1341 N N . ASN A 1 167 ? 14.255 6.013 -5.664 1.00 87.19 167 ASN A N 1
ATOM 1342 C CA . ASN A 1 167 ? 14.647 7.342 -6.111 1.00 87.19 167 ASN A CA 1
ATOM 1343 C C . ASN A 1 167 ? 13.470 8.093 -6.740 1.00 87.19 167 ASN A C 1
ATOM 1345 O O . ASN A 1 167 ? 13.322 8.181 -7.961 1.00 87.19 167 ASN A O 1
ATOM 1349 N N . PHE A 1 168 ? 12.651 8.704 -5.887 1.00 84.75 168 PHE A N 1
ATOM 1350 C CA . PHE A 1 168 ? 11.489 9.475 -6.307 1.00 84.75 168 PHE A CA 1
ATOM 1351 C C . PHE A 1 168 ? 11.839 10.614 -7.271 1.00 84.75 168 PHE A C 1
ATOM 1353 O O . PHE A 1 168 ? 10.982 11.001 -8.050 1.00 84.75 168 PHE A O 1
ATOM 1360 N N . GLN A 1 169 ? 13.046 11.176 -7.269 1.00 86.75 169 GLN A N 1
ATOM 1361 C CA . GLN A 1 169 ? 13.368 12.295 -8.164 1.00 86.75 169 GLN A CA 1
ATOM 1362 C C . GLN A 1 169 ? 13.840 11.839 -9.547 1.00 86.75 169 GLN A C 1
ATOM 1364 O O . GLN A 1 169 ? 13.477 12.453 -10.547 1.00 86.75 169 GLN A O 1
ATOM 1369 N N . ARG A 1 170 ? 14.649 10.776 -9.607 1.00 88.94 170 ARG A N 1
ATOM 1370 C CA . ARG A 1 170 ? 15.325 10.343 -10.841 1.00 88.94 170 ARG A CA 1
ATOM 1371 C C . ARG A 1 170 ? 14.597 9.235 -11.587 1.00 88.94 170 ARG A C 1
ATOM 1373 O O . ARG A 1 170 ? 14.847 9.055 -12.778 1.00 88.94 170 ARG A O 1
ATOM 1380 N N . ASN A 1 171 ? 13.720 8.491 -10.918 1.00 90.44 171 ASN A N 1
ATOM 1381 C CA . ASN A 1 171 ? 12.990 7.417 -11.572 1.00 90.44 171 ASN A CA 1
ATOM 1382 C C . ASN A 1 171 ? 12.088 7.952 -12.680 1.00 90.44 171 ASN A C 1
ATOM 1384 O O . ASN A 1 171 ? 11.406 8.968 -12.529 1.00 90.44 171 ASN A O 1
ATOM 1388 N N . LYS A 1 172 ? 12.089 7.236 -13.809 1.00 91.50 172 LYS A N 1
ATOM 1389 C CA . LYS A 1 172 ? 11.257 7.565 -14.967 1.00 91.50 172 LYS A CA 1
ATOM 1390 C C . LYS A 1 172 ? 9.788 7.563 -14.556 1.00 91.50 172 LYS A C 1
ATOM 1392 O O . LYS A 1 172 ? 9.353 6.682 -13.817 1.00 91.50 172 LYS A O 1
ATOM 1397 N N . ILE A 1 173 ? 9.027 8.525 -15.068 1.00 90.94 173 ILE A N 1
ATOM 1398 C CA . ILE A 1 173 ? 7.578 8.552 -14.874 1.00 90.94 173 ILE A CA 1
ATOM 1399 C C . ILE A 1 173 ? 6.961 7.399 -15.665 1.00 90.94 173 ILE A C 1
ATOM 1401 O O . ILE A 1 173 ? 7.274 7.192 -16.840 1.00 90.94 173 ILE A O 1
ATOM 1405 N N . LEU A 1 174 ? 6.090 6.652 -14.998 1.00 89.94 174 LEU A N 1
ATOM 1406 C CA . LEU A 1 174 ? 5.386 5.508 -15.543 1.00 89.94 174 LEU A CA 1
ATOM 1407 C C . LEU A 1 174 ? 3.898 5.643 -15.227 1.00 89.94 174 LEU A C 1
ATOM 1409 O O . LEU A 1 174 ? 3.533 5.767 -14.060 1.00 89.94 174 LEU A O 1
ATOM 1413 N N . SER A 1 175 ? 3.070 5.622 -16.268 1.00 86.94 175 SER A N 1
ATOM 1414 C CA . SER A 1 175 ? 1.613 5.778 -16.173 1.00 86.94 175 SER A CA 1
ATOM 1415 C C . SER A 1 175 ? 0.823 4.595 -16.726 1.00 86.94 175 SER A C 1
ATOM 1417 O O . SER A 1 175 ? -0.395 4.599 -16.660 1.00 86.94 175 SER A O 1
ATOM 1419 N N . ASP A 1 176 ? 1.507 3.607 -17.302 1.00 86.88 176 ASP A N 1
ATOM 1420 C CA . ASP A 1 176 ? 0.886 2.411 -17.867 1.00 86.88 176 ASP A CA 1
ATOM 1421 C C . ASP A 1 176 ? 1.209 1.207 -16.979 1.00 86.88 176 ASP A C 1
ATOM 1423 O O . ASP A 1 176 ? 2.375 0.825 -16.832 1.00 86.88 176 ASP A O 1
ATOM 1427 N N . VAL A 1 177 ? 0.167 0.601 -16.407 1.00 86.25 177 VAL A N 1
ATOM 1428 C CA . VAL A 1 177 ? 0.253 -0.567 -15.519 1.00 86.25 177 VAL A CA 1
ATOM 1429 C C . VAL A 1 177 ? 0.770 -1.830 -16.207 1.00 86.25 177 VAL A C 1
ATOM 1431 O O . VAL A 1 177 ? 1.239 -2.738 -15.517 1.00 86.25 177 VAL A O 1
ATOM 1434 N N . LYS A 1 178 ? 0.706 -1.905 -17.544 1.00 87.62 178 LYS A N 1
ATOM 1435 C CA . LYS A 1 178 ? 1.162 -3.048 -18.355 1.00 87.62 178 LYS A CA 1
ATOM 1436 C C . LYS A 1 178 ? 2.627 -2.910 -18.776 1.00 87.62 178 LYS A C 1
ATOM 1438 O O . LYS A 1 178 ? 3.245 -3.905 -19.156 1.00 87.62 178 LYS A O 1
ATOM 1443 N N . LYS A 1 179 ? 3.210 -1.712 -18.674 1.00 91.44 179 LYS A N 1
ATOM 1444 C CA . LYS A 1 179 ? 4.589 -1.455 -19.091 1.00 91.44 179 LYS A CA 1
ATOM 1445 C C . LYS A 1 179 ? 5.602 -2.041 -18.104 1.00 91.44 179 LYS A C 1
ATOM 1447 O O . LYS A 1 179 ? 5.526 -1.819 -16.900 1.00 91.44 179 LYS A O 1
ATOM 1452 N N . MET A 1 180 ? 6.569 -2.771 -18.657 1.00 93.81 180 MET A N 1
ATOM 1453 C CA . MET A 1 180 ? 7.665 -3.406 -17.923 1.00 93.81 180 MET A CA 1
ATOM 1454 C C . MET A 1 180 ? 8.673 -2.364 -17.421 1.00 93.81 180 MET A C 1
ATOM 1456 O O . MET A 1 180 ? 9.069 -1.459 -18.161 1.00 93.81 180 MET A O 1
ATOM 1460 N N . SER A 1 181 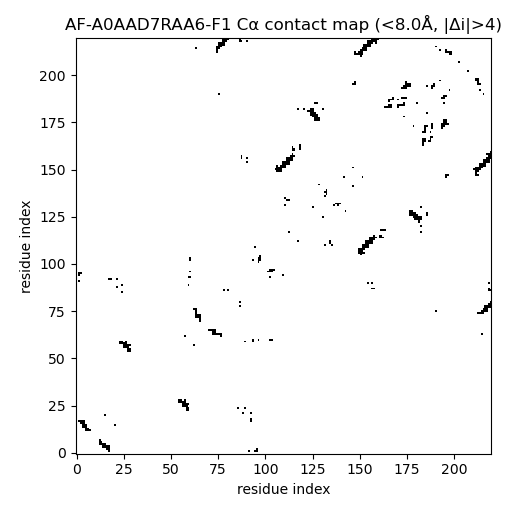? 9.080 -2.484 -16.160 1.00 93.81 181 SER A N 1
ATOM 1461 C CA . SER A 1 181 ? 10.066 -1.626 -15.508 1.00 93.81 181 SER A CA 1
ATOM 1462 C C . SER A 1 181 ? 10.679 -2.320 -14.285 1.00 93.81 181 SER A C 1
ATOM 1464 O O . SER A 1 181 ? 10.193 -3.356 -13.841 1.00 93.81 181 SER A O 1
ATOM 1466 N N . SER A 1 182 ? 11.745 -1.757 -13.712 1.00 92.94 182 SER A N 1
ATOM 1467 C CA . SER A 1 182 ? 12.274 -2.242 -12.431 1.00 92.94 182 SER A CA 1
ATOM 1468 C C . SER A 1 182 ? 11.271 -2.038 -11.291 1.00 92.94 182 SER A C 1
ATOM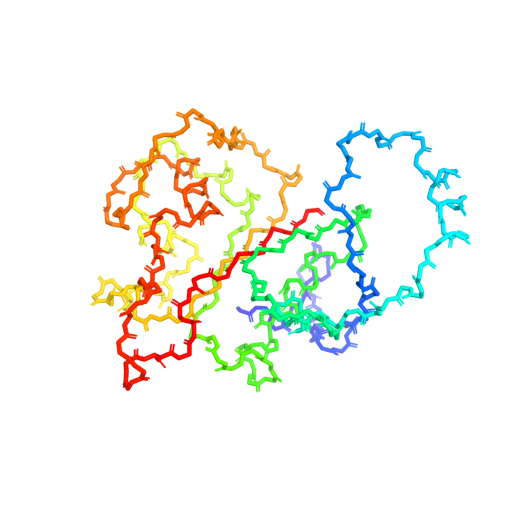 1470 O O . SER A 1 182 ? 10.476 -1.091 -11.315 1.00 92.94 182 SER A O 1
ATOM 1472 N N . VAL A 1 183 ? 11.357 -2.890 -10.263 1.00 92.31 183 VAL A N 1
ATOM 1473 C CA . VAL A 1 183 ? 10.534 -2.798 -9.043 1.00 92.31 183 VAL A CA 1
ATOM 1474 C C . VAL A 1 183 ? 10.638 -1.407 -8.418 1.00 92.31 183 VAL A C 1
ATOM 1476 O O . VAL A 1 183 ? 9.625 -0.794 -8.104 1.00 92.31 183 VAL A O 1
ATOM 1479 N N . ASP A 1 184 ? 11.846 -0.855 -8.339 1.00 91.38 184 ASP A N 1
ATOM 1480 C CA . ASP A 1 184 ? 12.092 0.489 -7.814 1.00 91.38 184 ASP A CA 1
ATOM 1481 C C . ASP A 1 184 ? 11.270 1.588 -8.522 1.00 91.38 184 ASP A C 1
ATOM 1483 O O . ASP A 1 184 ? 10.603 2.424 -7.898 1.00 91.38 184 ASP A O 1
ATOM 1487 N N . VAL A 1 185 ? 11.252 1.557 -9.858 1.00 92.62 185 VAL A N 1
ATOM 1488 C CA . VAL A 1 185 ? 10.474 2.502 -10.666 1.00 92.62 185 VAL A CA 1
ATOM 1489 C C . VAL A 1 185 ? 8.974 2.252 -10.495 1.00 92.62 185 VAL A C 1
ATOM 1491 O O . VAL A 1 185 ? 8.218 3.219 -10.394 1.00 92.62 185 VAL A O 1
ATOM 1494 N N . LEU A 1 186 ? 8.525 0.995 -10.417 1.00 92.69 186 LEU A N 1
ATOM 1495 C CA . LEU A 1 186 ? 7.115 0.673 -10.169 1.00 92.69 186 LEU A CA 1
ATOM 1496 C C . LEU A 1 186 ? 6.639 1.234 -8.822 1.00 92.69 186 LEU A C 1
ATOM 1498 O O . LEU A 1 186 ? 5.656 1.972 -8.785 1.00 92.69 186 LEU A O 1
ATOM 1502 N N . LEU A 1 187 ? 7.355 0.944 -7.731 1.00 91.38 187 LEU A N 1
ATOM 1503 C CA . LEU A 1 187 ? 6.978 1.368 -6.379 1.00 91.38 187 LEU A CA 1
ATOM 1504 C C . LEU A 1 187 ? 6.948 2.892 -6.259 1.00 91.38 187 LEU A C 1
ATOM 1506 O O . LEU A 1 187 ? 5.976 3.457 -5.763 1.00 91.38 187 LEU A O 1
ATOM 1510 N N . THR A 1 188 ? 7.972 3.579 -6.770 1.00 90.94 188 THR A N 1
ATOM 1511 C CA . THR A 1 188 ? 8.019 5.049 -6.720 1.00 90.94 188 THR A CA 1
ATOM 1512 C C . THR A 1 188 ? 6.894 5.697 -7.527 1.00 90.94 188 THR A C 1
ATOM 1514 O O . THR A 1 188 ? 6.313 6.681 -7.069 1.00 90.94 188 THR A O 1
ATOM 1517 N N . ASN A 1 189 ? 6.527 5.148 -8.690 1.00 90.88 189 ASN A N 1
ATOM 1518 C CA . ASN A 1 189 ? 5.396 5.655 -9.472 1.00 90.88 189 ASN A CA 1
ATOM 1519 C C . ASN A 1 189 ? 4.039 5.316 -8.848 1.00 90.88 189 ASN A C 1
ATOM 1521 O O . ASN A 1 189 ? 3.119 6.129 -8.939 1.00 90.88 189 ASN A O 1
ATOM 1525 N N . LEU A 1 190 ? 3.918 4.174 -8.174 1.00 88.75 190 LEU A N 1
ATOM 1526 C CA . LEU A 1 190 ? 2.713 3.787 -7.447 1.00 88.75 190 LEU A CA 1
ATOM 1527 C C . LEU A 1 190 ? 2.491 4.687 -6.226 1.00 88.75 190 LEU A C 1
ATOM 1529 O O . LEU A 1 190 ? 1.433 5.296 -6.098 1.00 88.75 190 LEU A O 1
ATOM 1533 N N . ILE A 1 191 ? 3.524 4.878 -5.400 1.00 85.31 191 ILE A N 1
ATOM 1534 C CA . ILE A 1 191 ? 3.503 5.789 -4.245 1.00 85.31 191 ILE A CA 1
ATOM 1535 C C . ILE A 1 191 ? 3.268 7.232 -4.697 1.00 85.31 191 ILE A C 1
ATOM 1537 O O . ILE A 1 191 ? 2.596 7.992 -4.007 1.00 85.31 191 ILE A O 1
ATOM 1541 N N . LYS A 1 192 ? 3.790 7.657 -5.855 1.00 84.94 192 LYS A N 1
ATOM 1542 C CA . LYS A 1 192 ? 3.490 8.987 -6.408 1.00 84.94 192 LYS A CA 1
ATOM 1543 C C . LYS A 1 192 ? 2.051 9.119 -6.903 1.00 84.94 192 LYS A C 1
ATOM 1545 O O . LYS A 1 192 ? 1.503 10.212 -6.772 1.00 84.94 192 LYS A O 1
ATOM 1550 N N . GLY A 1 193 ? 1.444 8.030 -7.370 1.00 82.44 193 GLY A N 1
ATOM 1551 C CA . GLY A 1 193 ? 0.121 8.013 -7.998 1.00 82.44 193 GLY A CA 1
ATOM 1552 C C . GLY A 1 193 ? 0.163 8.229 -9.514 1.00 82.44 193 GLY A C 1
ATOM 1553 O O . GLY A 1 193 ? -0.819 8.684 -10.086 1.00 82.44 193 GLY A O 1
ATOM 1554 N N . ASN A 1 194 ? 1.297 7.944 -10.162 1.00 86.12 194 ASN A N 1
ATOM 1555 C CA . ASN A 1 194 ? 1.450 8.076 -11.613 1.00 86.12 194 ASN A CA 1
ATOM 1556 C C . ASN A 1 194 ? 0.863 6.873 -12.366 1.00 86.12 194 ASN A C 1
ATOM 1558 O O . ASN A 1 194 ? 0.294 7.059 -13.433 1.00 86.12 194 ASN A O 1
ATOM 1562 N N . LEU A 1 195 ? 1.019 5.663 -11.811 1.00 84.62 195 LEU A N 1
ATOM 1563 C CA . LEU A 1 195 ? 0.653 4.389 -12.452 1.00 84.62 195 LEU A CA 1
ATOM 1564 C C . LEU A 1 195 ? -0.851 4.121 -12.509 1.00 84.62 195 LEU A C 1
ATOM 1566 O O . LEU A 1 195 ? -1.305 3.403 -13.384 1.00 84.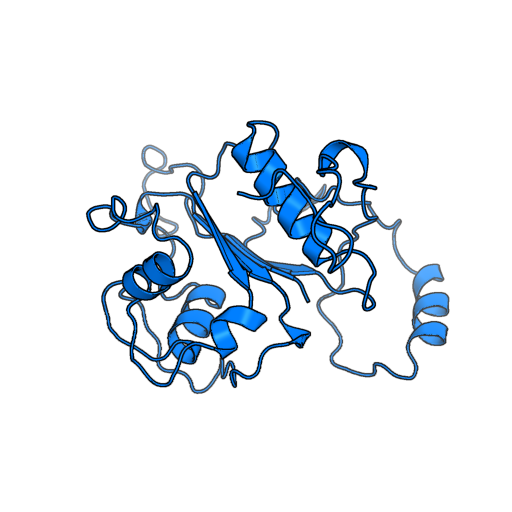62 195 LEU A O 1
ATOM 1570 N N . LEU A 1 196 ? -1.585 4.663 -11.547 1.00 80.19 196 LEU A N 1
ATOM 1571 C CA . LEU A 1 196 ? -3.029 4.520 -11.401 1.00 80.19 196 LEU A CA 1
ATOM 1572 C C . LEU A 1 196 ? -3.560 5.931 -11.140 1.00 80.19 196 LEU A C 1
ATOM 1574 O O . LEU A 1 196 ? -3.814 6.309 -9.984 1.00 80.19 196 LEU A O 1
ATOM 1578 N N . PRO A 1 197 ? -3.514 6.780 -12.185 1.00 65.19 197 PRO A N 1
ATOM 1579 C CA . PRO A 1 197 ? -3.788 8.192 -12.052 1.00 65.19 197 PRO A CA 1
ATOM 1580 C C . PRO A 1 197 ? -5.250 8.410 -11.684 1.00 65.19 197 PRO A C 1
ATOM 1582 O O . PRO A 1 197 ? -6.137 7.596 -11.916 1.00 65.19 197 PRO A O 1
ATOM 1585 N N . ARG A 1 198 ? -5.500 9.561 -11.072 1.00 63.50 198 ARG A N 1
ATOM 1586 C CA . ARG A 1 198 ? -6.840 9.968 -10.659 1.00 63.50 198 ARG A CA 1
ATOM 1587 C C . ARG A 1 198 ? -7.802 9.936 -11.849 1.00 63.50 198 ARG A C 1
ATOM 1589 O O . ARG A 1 198 ? -7.464 10.462 -12.908 1.00 63.50 198 ARG A O 1
ATOM 1596 N N . SER A 1 199 ? -9.040 9.499 -11.615 1.00 50.91 199 SER A N 1
ATOM 1597 C CA . SER A 1 199 ? -10.154 10.002 -12.422 1.00 50.91 199 SER A CA 1
ATOM 1598 C C . SER A 1 199 ? -10.148 11.542 -12.330 1.00 50.91 199 SER A C 1
ATOM 1600 O O . SER A 1 199 ? -10.028 12.068 -11.212 1.00 50.91 199 SER A O 1
ATOM 1602 N N . PRO A 1 200 ? -10.160 12.283 -13.456 1.00 40.22 200 PRO A N 1
ATOM 1603 C CA . PRO A 1 200 ? -10.016 13.732 -13.439 1.00 40.22 200 PRO A CA 1
ATOM 1604 C C . PRO A 1 200 ? -11.093 14.393 -12.578 1.00 40.22 200 PRO A C 1
ATOM 1606 O O . PRO A 1 200 ? -12.278 14.083 -12.686 1.00 40.22 200 PRO A O 1
ATOM 1609 N N . LEU A 1 201 ? -10.678 15.352 -11.749 1.00 37.44 201 LEU A N 1
ATOM 1610 C CA . LEU A 1 201 ? -11.584 16.288 -11.091 1.00 37.44 201 LEU A CA 1
ATOM 1611 C C . LEU A 1 201 ? -12.257 17.125 -12.196 1.00 37.44 201 LEU A C 1
ATOM 1613 O O . LEU A 1 201 ? -11.654 18.059 -12.716 1.00 37.44 201 LEU A O 1
ATOM 1617 N N . GLY A 1 202 ? -13.450 16.715 -12.626 1.00 38.91 202 GLY A N 1
ATOM 1618 C CA . GLY A 1 202 ? -14.145 17.296 -13.779 1.00 38.91 202 GLY A CA 1
ATOM 1619 C C . GLY A 1 202 ? -15.186 16.387 -14.441 1.00 38.91 202 GLY A C 1
ATOM 1620 O O . GLY A 1 202 ? -15.866 16.834 -15.362 1.00 38.91 202 GLY A O 1
ATOM 1621 N N . SER A 1 203 ? -15.346 15.137 -13.994 1.00 37.09 203 SER A N 1
ATOM 1622 C CA . SER A 1 203 ? -16.473 14.304 -14.419 1.00 37.09 203 SER A CA 1
ATOM 1623 C C . SER A 1 203 ? -17.814 14.893 -13.933 1.00 37.09 203 SER A C 1
ATOM 1625 O O . SER A 1 203 ? -17.878 15.442 -12.822 1.00 37.09 203 SER A O 1
ATOM 1627 N N . PRO A 1 204 ? -18.884 14.813 -14.756 1.00 37.25 204 PRO A N 1
ATOM 1628 C CA . PRO A 1 204 ? -20.220 15.284 -14.396 1.00 37.25 204 PRO A CA 1
ATOM 1629 C C . PRO A 1 204 ? -20.660 14.740 -13.026 1.00 37.25 204 PRO A C 1
ATOM 1631 O O . PRO A 1 204 ? -20.277 13.618 -12.695 1.00 37.25 204 PRO A O 1
ATOM 1634 N N . PRO A 1 205 ? -21.479 15.468 -12.243 1.00 42.78 205 PRO A N 1
ATOM 1635 C CA . PRO A 1 205 ? -21.942 15.026 -10.920 1.00 42.78 205 PRO A CA 1
ATOM 1636 C C . PRO A 1 205 ? -22.561 13.620 -10.930 1.00 42.78 205 PRO A C 1
ATOM 1638 O O . PRO A 1 205 ? -22.328 12.834 -10.019 1.00 42.78 205 PRO A O 1
ATOM 1641 N N . ASP A 1 206 ? -23.239 13.261 -12.022 1.00 40.91 206 ASP A N 1
ATOM 1642 C CA . ASP A 1 206 ? -23.873 11.949 -12.217 1.00 40.91 206 ASP A CA 1
ATOM 1643 C C . ASP A 1 206 ? -22.873 10.817 -12.550 1.00 40.91 206 ASP A C 1
ATOM 1645 O O . ASP A 1 206 ? -23.240 9.645 -12.609 1.00 40.91 206 ASP A O 1
ATOM 1649 N N . GLN A 1 207 ? -21.598 11.157 -12.765 1.00 37.66 207 GLN A N 1
ATOM 1650 C CA . GLN A 1 207 ? -20.470 10.237 -12.958 1.00 37.66 207 GLN A CA 1
ATOM 1651 C C . GLN A 1 207 ? -19.396 10.373 -11.866 1.00 37.66 207 GLN A C 1
ATOM 1653 O O . GLN A 1 207 ? -18.347 9.727 -11.953 1.00 37.66 207 GLN A O 1
ATOM 1658 N N . GLN A 1 208 ? -19.634 11.173 -10.821 1.00 37.34 208 GLN A N 1
ATOM 1659 C CA . GLN A 1 208 ? -18.790 11.183 -9.627 1.00 37.34 208 GLN A CA 1
ATOM 1660 C C . GLN A 1 208 ? -19.047 9.905 -8.834 1.00 37.34 208 GLN A C 1
ATOM 1662 O O . GLN A 1 208 ? -19.809 9.855 -7.874 1.00 37.34 208 GLN A O 1
ATOM 1667 N N . GLN A 1 209 ? -18.398 8.829 -9.266 1.00 39.12 209 GLN A N 1
ATOM 1668 C CA . GLN A 1 209 ? -18.273 7.638 -8.449 1.00 39.12 209 GLN A CA 1
ATOM 1669 C C . GLN A 1 209 ? -17.441 7.994 -7.203 1.00 39.12 209 GLN A C 1
ATOM 1671 O O . GLN A 1 209 ? -16.486 8.773 -7.314 1.00 39.12 209 GLN A O 1
ATOM 1676 N N . PRO A 1 210 ? -17.786 7.456 -6.017 1.00 35.00 210 PRO A N 1
ATOM 1677 C CA . PRO A 1 210 ? -17.050 7.725 -4.785 1.00 35.00 210 PRO A CA 1
ATOM 1678 C C . PRO A 1 210 ? -15.565 7.471 -5.027 1.00 35.00 210 PRO A C 1
ATOM 1680 O O . PRO A 1 210 ? -15.213 6.427 -5.562 1.00 35.00 210 PRO A O 1
ATOM 1683 N N . ILE A 1 211 ? -14.728 8.455 -4.690 1.00 42.94 211 ILE A N 1
ATOM 1684 C CA . ILE A 1 211 ? -13.298 8.570 -5.023 1.00 42.94 211 ILE A CA 1
ATOM 1685 C C . ILE A 1 211 ? -12.604 7.192 -5.114 1.00 42.94 211 ILE A C 1
ATOM 1687 O O . ILE A 1 211 ? -12.176 6.624 -4.107 1.00 42.94 211 ILE A O 1
ATOM 1691 N N . ARG A 1 212 ? -12.484 6.674 -6.344 1.00 46.19 212 ARG A N 1
ATOM 1692 C CA . ARG A 1 212 ? -11.855 5.388 -6.690 1.00 46.19 212 ARG A CA 1
ATOM 1693 C C . ARG A 1 212 ? -10.377 5.586 -6.995 1.00 46.19 212 ARG A C 1
ATOM 1695 O O . ARG A 1 212 ? -9.937 5.450 -8.125 1.00 46.19 212 ARG A O 1
ATOM 1702 N N . SER A 1 213 ? -9.610 6.049 -6.012 1.00 46.38 213 SER A N 1
ATOM 1703 C CA . SER A 1 213 ? -8.160 6.182 -6.183 1.00 46.38 213 SER A CA 1
ATOM 1704 C C . SER A 1 213 ? -7.423 5.217 -5.281 1.00 46.38 213 SER A C 1
ATOM 1706 O O . SER A 1 213 ? -7.857 5.060 -4.136 1.00 46.38 213 SER A O 1
ATOM 1708 N N . PRO A 1 214 ? -6.284 4.670 -5.733 1.00 48.97 214 PRO A N 1
ATOM 1709 C CA . PRO A 1 214 ? -5.464 3.840 -4.883 1.00 48.97 214 PRO A CA 1
ATOM 1710 C C . PRO A 1 214 ? -5.026 4.629 -3.651 1.00 48.97 214 PRO A C 1
ATOM 1712 O O . PRO A 1 214 ? -4.485 5.734 -3.757 1.00 48.97 214 PRO A O 1
ATOM 1715 N N . LEU A 1 215 ? -5.287 4.064 -2.480 1.00 54.50 215 LEU A N 1
ATOM 1716 C CA . LEU A 1 215 ? -4.726 4.545 -1.228 1.00 54.50 215 LEU A CA 1
ATOM 1717 C C . LEU A 1 215 ? -3.405 3.814 -1.004 1.00 54.50 215 LEU A C 1
ATOM 1719 O O . LEU A 1 215 ? -3.320 2.610 -1.238 1.00 54.50 215 LEU A O 1
ATOM 1723 N N . SER A 1 216 ? -2.368 4.516 -0.565 1.00 55.25 216 SER A N 1
ATOM 1724 C CA . SER A 1 216 ? -1.097 3.880 -0.224 1.00 55.25 216 SER A CA 1
ATOM 1725 C C . SER A 1 216 ? -0.750 4.107 1.237 1.00 55.25 216 SER A C 1
ATOM 1727 O O . SER A 1 216 ? -0.649 5.257 1.661 1.00 55.25 216 SER A O 1
ATOM 1729 N N . THR A 1 217 ? -0.480 3.044 1.982 1.00 53.34 217 THR A N 1
ATOM 1730 C CA . THR A 1 217 ? 0.135 3.165 3.307 1.00 53.34 217 THR A CA 1
ATOM 1731 C C . THR A 1 217 ? 1.551 2.626 3.246 1.00 53.34 217 THR A C 1
ATOM 1733 O O . THR A 1 217 ? 1.759 1.488 2.836 1.00 53.34 217 THR A O 1
ATOM 1736 N N . CYS A 1 218 ? 2.518 3.428 3.672 1.00 53.16 218 CYS A N 1
ATOM 1737 C CA . CYS A 1 218 ? 3.845 2.953 4.026 1.00 53.16 218 CYS A CA 1
ATOM 1738 C C . CYS A 1 218 ? 3.873 2.742 5.540 1.00 53.16 218 CYS A C 1
ATOM 1740 O O . CYS A 1 218 ? 3.586 3.665 6.304 1.00 53.16 218 CYS A O 1
ATOM 1742 N N . ILE A 1 219 ? 4.191 1.531 5.973 1.00 55.25 219 ILE A N 1
ATOM 1743 C CA . ILE A 1 219 ? 4.326 1.190 7.385 1.00 55.25 219 ILE A CA 1
ATOM 1744 C C . ILE A 1 219 ? 5.800 0.873 7.640 1.00 55.25 219 ILE A C 1
ATOM 1746 O O . ILE A 1 219 ? 6.341 -0.068 7.059 1.00 55.25 219 ILE A O 1
ATOM 1750 N N . GLY A 1 220 ? 6.458 1.720 8.443 1.00 43.38 220 GLY A N 1
ATOM 1751 C CA . GLY A 1 220 ? 7.905 1.705 8.677 1.00 43.38 220 GLY A CA 1
ATOM 1752 C C . GLY A 1 220 ? 8.297 2.114 10.083 1.00 43.38 220 GLY A C 1
ATOM 1753 O O . GLY A 1 220 ? 7.577 2.869 10.770 1.00 43.38 220 GLY A O 1
#

Sequence (220 aa):
MFKDIFEGAVKSGKCIALNSIYTELYIIEGDCEEVNNEHEVWQIETASRKQRKQDTPIKCNNIFNPLPGQDITIRKVLTKGIAGIGKTISVQKFVLDWATGKANQDVDFMFVLPFRELNLINDEQYSLLGLLRVFHPQTRGIENLELDDYKLVFIFDGLDESRLPLNFQRNKILSDVKKMSSVDVLLTNLIKGNLLPRSPLGSPPDQQQPIRSPLSTCIG

Radius of gyration: 18.92 Å; Cα contacts (8 Å, |Δi|>4): 284; chains: 1; bounding box: 43×51×46 Å

pLDDT: mean 72.22, std 18.5, range [32.44, 93.81]

Secondary structure (DSSP, 8-state):
--SEE--SSSS----EEHHHHPPPP-B----S-----TTSHHHHHHHHTTTS-----B-GGGTTSPPTT------EEEE---TTSSHHHHHHHHHHHHHTTSS-TT-SEEEEEEHHHHTTS-S--B-HHHHHHHH-GGGTTGGGS-GGGS-EEEEEE-GGG--S---TTTSPP---TTS-B-HHHHHHHHHHT-SSPPPPTTS-GGG--S----EEEEE-

Mean predicted aligned error: 12.13 Å